Protein AF-0000000077841595 (afdb_homodimer)

Nearest PDB structures (foldseek):
  6rx1-assembly1_A  TM=8.702E-01  e=1.467E-02  Homo sapiens
  6rx1-assembly1_A  TM=8.722E-01  e=1.329E-02  Homo sapiens
  1jch-assembly1_A  TM=3.645E-01  e=7.415E+00  Escherichia coli str. K-12 substr. W3110

Foldseek 3Di:
DPPPPPPPPDPVVVVVVVVVVLVVLLVVLLVVLVVLLVVLVVLQVVQVVVLVVQVVQQVVCVVQGGPCSVVVHDDPRDDNDDDNCSVVSNVVSVVSNVVSVVVVVVVVVVVPDDPPDPVCVVVVVVVVVD/DPPPPPPPPDPVVVVVVVLVVVLVLLVVLLVVLVVLLVVLVVLQVVQVVVLVVQVVQQVVCVVQGGPCSVVVHDDPRDDRDDDNCSVVSNVVSVVSNCVVVVVVVVVVVVVVDDDPVPPVCCNVVVVVVD

Structure (mmCIF, N/CA/C/O backbone):
data_AF-0000000077841595-model_v1
#
loop_
_entity.id
_entity.type
_entity.pdbx_description
1 polymer 'ERVV2 protein'
#
loop_
_atom_site.group_PDB
_atom_site.id
_atom_site.type_symbol
_atom_site.label_atom_id
_atom_site.label_alt_id
_atom_site.label_comp_id
_atom_site.label_asym_id
_atom_site.label_entity_id
_atom_site.label_seq_id
_atom_site.pdbx_PDB_ins_code
_atom_site.Cartn_x
_atom_site.Cartn_y
_atom_site.Cartn_z
_atom_site.occupancy
_atom_site.B_iso_or_equiv
_atom_site.auth_seq_id
_atom_site.auth_comp_id
_atom_site.auth_asym_id
_atom_site.auth_atom_id
_atom_site.pdbx_PDB_model_num
ATOM 1 N N . MET A 1 1 ? 0.332 62.688 9.734 1 28.3 1 MET A N 1
ATOM 2 C CA . MET A 1 1 ? 1.058 61.438 9.492 1 28.3 1 MET A CA 1
ATOM 3 C C . MET A 1 1 ? 0.349 60.281 10.148 1 28.3 1 MET A C 1
ATOM 5 O O . MET A 1 1 ? 0.37 60.125 11.375 1 28.3 1 MET A O 1
ATOM 9 N N . TRP A 1 2 ? -0.844 59.875 9.695 1 34.91 2 TRP A N 1
ATOM 10 C CA . TRP A 1 2 ? -1.796 58.906 10.242 1 34.91 2 TRP A CA 1
ATOM 11 C C . TRP A 1 2 ? -1.175 57.531 10.336 1 34.91 2 TRP A C 1
ATOM 13 O O . TRP A 1 2 ? -0.716 56.969 9.328 1 34.91 2 TRP A O 1
ATOM 23 N N . ILE A 1 3 ? -0.412 57.188 11.406 1 36.69 3 ILE A N 1
ATOM 24 C CA . ILE A 1 3 ? 0.199 55.938 11.75 1 36.69 3 ILE A CA 1
ATOM 25 C C . ILE A 1 3 ? -0.833 54.812 11.617 1 36.69 3 ILE A C 1
ATOM 27 O O . ILE A 1 3 ? -1.871 54.812 12.281 1 36.69 3 ILE A O 1
ATOM 31 N N . LEU A 1 4 ? -1.115 54.312 10.422 1 38.88 4 LEU A N 1
ATOM 32 C CA . LEU A 1 4 ? -1.937 53.125 10.211 1 38.88 4 LEU A CA 1
ATOM 33 C C . LEU A 1 4 ? -1.585 52.031 11.219 1 38.88 4 LEU A C 1
ATOM 35 O O . LEU A 1 4 ? -0.412 51.688 11.391 1 38.88 4 LEU A O 1
ATOM 39 N N . PRO A 1 5 ? -2.311 51.875 12.328 1 41.41 5 PRO A N 1
ATOM 40 C CA . PRO A 1 5 ? -2.072 50.812 13.32 1 41.41 5 PRO A CA 1
ATOM 41 C C . PRO A 1 5 ? -1.76 49.469 12.688 1 41.41 5 PRO A C 1
ATOM 43 O O . PRO A 1 5 ? -2.328 49.125 11.648 1 41.41 5 PRO A O 1
ATOM 46 N N . THR A 1 6 ? -0.497 49.062 12.508 1 40.84 6 THR A N 1
ATOM 47 C CA . THR A 1 6 ? -0.082 47.688 12.273 1 40.84 6 THR A CA 1
ATOM 48 C C . THR A 1 6 ? -0.972 46.719 13.039 1 40.84 6 THR A C 1
ATOM 50 O O . THR A 1 6 ? -1.044 46.75 14.266 1 40.84 6 THR A O 1
ATOM 53 N N . ARG A 1 7 ? -2.156 46.438 12.672 1 39.44 7 ARG A N 1
ATOM 54 C CA . ARG A 1 7 ? -3.082 45.469 13.25 1 39.44 7 ARG A CA 1
ATOM 55 C C . ARG A 1 7 ? -2.348 44.219 13.695 1 39.44 7 ARG A C 1
ATOM 57 O O . ARG A 1 7 ? -1.742 43.531 12.875 1 39.44 7 ARG A O 1
ATOM 64 N N . ALA A 1 8 ? -1.68 44.094 14.734 1 46.31 8 ALA A N 1
ATOM 65 C CA . ALA A 1 8 ? -1.223 42.938 15.484 1 46.31 8 ALA A CA 1
ATOM 66 C C . ALA A 1 8 ? -2.15 41.75 15.266 1 46.31 8 ALA A C 1
ATOM 68 O O . ALA A 1 8 ? -3.354 41.844 15.516 1 46.31 8 ALA A O 1
ATOM 69 N N . ARG A 1 9 ? -2.055 41.062 14.164 1 51.66 9 ARG A N 1
ATOM 70 C CA . ARG A 1 9 ? -2.887 39.875 13.953 1 51.66 9 ARG A CA 1
ATOM 71 C C . ARG A 1 9 ? -3.096 39.125 15.258 1 51.66 9 ARG A C 1
ATOM 73 O O . ARG A 1 9 ? -2.139 38.844 15.984 1 51.66 9 ARG A O 1
ATOM 80 N N . ASP A 1 10 ? -4.301 39.156 15.875 1 59 10 ASP A N 1
ATOM 81 C CA . ASP A 1 10 ? -4.867 38.688 17.141 1 59 10 ASP A CA 1
ATOM 82 C C . ASP A 1 10 ? -4.504 37.25 17.406 1 59 10 ASP A C 1
ATOM 84 O O . ASP A 1 10 ? -4.359 36.438 16.469 1 59 10 ASP A O 1
ATOM 88 N N . PRO A 1 11 ? -3.855 36.906 18.484 1 63.25 11 PRO A N 1
ATOM 89 C CA . PRO A 1 11 ? -3.629 35.531 18.984 1 63.25 11 PRO A CA 1
ATOM 90 C C . PRO A 1 11 ? -4.715 34.562 18.547 1 63.25 11 PRO A C 1
ATOM 92 O O . PRO A 1 11 ? -4.434 33.375 18.359 1 63.25 11 PRO A O 1
ATOM 95 N N . ILE A 1 12 ? -5.879 35.031 18.203 1 66.94 12 ILE A N 1
ATOM 96 C CA . ILE A 1 12 ? -6.992 34.188 17.844 1 66.94 12 ILE A CA 1
ATOM 97 C C . ILE A 1 12 ? -6.805 33.688 16.406 1 66.94 12 ILE A C 1
ATOM 99 O O . ILE A 1 12 ? -7.125 32.531 16.094 1 66.94 12 ILE A O 1
ATOM 103 N N . TYR A 1 13 ? -6.18 34.562 15.609 1 69.19 13 TYR A N 1
ATOM 104 C CA . TYR A 1 13 ? -5.965 34.188 14.219 1 69.19 13 TYR A CA 1
ATOM 105 C C . TYR A 1 13 ? -4.945 33.062 14.109 1 69.19 13 TYR A C 1
ATOM 107 O O . TYR A 1 13 ? -5.184 32.062 13.422 1 69.19 13 TYR A O 1
ATOM 115 N N . ASN A 1 14 ? -3.938 33.156 14.844 1 75.5 14 ASN A N 1
ATOM 116 C CA . ASN A 1 14 ? -2.902 32.125 14.844 1 75.5 14 ASN A CA 1
ATOM 117 C C . ASN A 1 14 ? -3.424 30.797 15.391 1 75.5 14 ASN A C 1
ATOM 119 O O . ASN A 1 14 ? -3.098 29.719 14.867 1 75.5 14 ASN A O 1
ATOM 123 N N . LEU A 1 15 ? -4.242 30.891 16.344 1 73.12 15 LEU A N 1
ATOM 124 C CA . LEU A 1 15 ? -4.816 29.688 16.938 1 73.12 15 LEU A CA 1
ATOM 125 C C . LEU A 1 15 ? -5.738 28.984 15.953 1 73.12 15 LEU A C 1
ATOM 127 O O . LEU A 1 15 ? -5.699 27.766 15.82 1 73.12 15 LEU A O 1
ATOM 131 N N . ASN A 1 16 ? -6.477 29.719 15.203 1 74.44 16 ASN A N 1
ATOM 132 C CA . ASN A 1 16 ? -7.379 29.141 14.211 1 74.44 16 ASN A CA 1
ATOM 133 C C . ASN A 1 16 ? -6.613 28.453 13.086 1 74.44 16 ASN A C 1
ATOM 135 O O . ASN A 1 16 ? -7.02 27.391 12.609 1 74.44 16 ASN A O 1
ATOM 139 N N . ARG A 1 17 ? -5.551 29.062 12.727 1 77.5 17 ARG A N 1
ATOM 140 C CA . ARG A 1 17 ? -4.73 28.484 11.672 1 77.5 17 ARG A CA 1
ATOM 141 C C . ARG A 1 17 ? -4.098 27.172 12.133 1 77.5 17 ARG A C 1
ATOM 143 O O . ARG A 1 17 ? -4 26.219 11.359 1 77.5 17 ARG A O 1
ATOM 150 N N . ILE A 1 18 ? -3.715 27.109 13.352 1 81.5 18 ILE A N 1
ATOM 151 C CA . ILE A 1 18 ? -3.111 25.906 13.922 1 81.5 18 ILE A CA 1
ATOM 152 C C . ILE A 1 18 ? -4.156 24.797 14.008 1 81.5 18 ILE A C 1
ATOM 154 O O . ILE A 1 18 ? -3.867 23.641 13.688 1 81.5 18 ILE A O 1
ATOM 158 N N . ILE A 1 19 ? -5.352 25.141 14.359 1 78.94 19 ILE A N 1
ATOM 159 C CA . ILE A 1 19 ? -6.438 24.172 14.469 1 78.94 19 ILE A CA 1
ATOM 160 C C . ILE A 1 19 ? -6.758 23.594 13.094 1 78.94 19 ILE A C 1
ATOM 162 O O . ILE A 1 19 ? -6.941 22.375 12.953 1 78.94 19 ILE A O 1
ATOM 166 N N . ARG A 1 20 ? -6.742 24.422 12.125 1 78.5 20 ARG A N 1
ATOM 167 C CA . ARG A 1 20 ? -7.016 23.953 10.773 1 78.5 20 ARG A CA 1
ATOM 168 C C . ARG A 1 20 ? -5.898 23.047 10.273 1 78.5 20 ARG A C 1
ATOM 170 O O . ARG A 1 20 ? -6.16 22.031 9.625 1 78.5 20 ARG A O 1
ATOM 177 N N . LEU A 1 21 ? -4.699 23.438 10.562 1 83.5 21 LEU A N 1
ATOM 178 C CA . LEU A 1 21 ? -3.551 22.625 10.18 1 83.5 21 LEU A CA 1
ATOM 179 C C . LEU A 1 21 ? -3.596 21.266 10.859 1 83.5 21 LEU A C 1
ATOM 181 O O . LEU A 1 21 ? -3.279 20.25 10.242 1 83.5 21 LEU A O 1
ATOM 185 N N . GLN A 1 22 ? -3.992 21.281 12.055 1 82.06 22 GLN A N 1
ATOM 186 C CA . GLN A 1 22 ? -4.117 20.031 12.797 1 82.06 22 GLN A CA 1
ATOM 187 C C . GLN A 1 22 ? -5.164 19.109 12.172 1 82.06 22 GLN A C 1
ATOM 189 O O . GLN A 1 22 ? -4.961 17.906 12.078 1 82.06 22 GLN A O 1
ATOM 194 N N . ALA A 1 23 ? -6.199 19.641 11.695 1 81.19 23 ALA A N 1
ATOM 195 C CA . ALA A 1 23 ? -7.258 18.859 11.07 1 81.19 23 ALA A CA 1
ATOM 196 C C . ALA A 1 23 ? -6.777 18.219 9.766 1 81.19 23 ALA A C 1
ATOM 198 O O . ALA A 1 23 ? -7.098 17.062 9.469 1 81.19 23 ALA A O 1
ATOM 199 N N . VAL A 1 24 ? -6.023 18.969 9.078 1 83.81 24 VAL A N 1
ATOM 200 C CA . VAL A 1 24 ? -5.496 18.469 7.812 1 83.81 24 VAL A CA 1
ATOM 201 C C . VAL A 1 24 ? -4.5 17.344 8.078 1 83.81 24 VAL A C 1
ATOM 203 O O . VAL A 1 24 ? -4.547 16.297 7.422 1 83.81 24 VAL A O 1
ATOM 206 N N . VAL A 1 25 ? -3.639 17.516 9.039 1 87.88 25 VAL A N 1
ATOM 207 C CA . VAL A 1 25 ? -2.645 16.5 9.391 1 87.88 25 VAL A CA 1
ATOM 208 C C . VAL A 1 25 ? -3.344 15.219 9.828 1 87.88 25 VAL A C 1
ATOM 210 O O . VAL A 1 25 ? -2.938 14.125 9.445 1 87.88 25 VAL A O 1
ATOM 213 N N . GLU A 1 26 ? -4.398 15.352 10.547 1 85.62 26 GLU A N 1
ATOM 214 C CA . GLU A 1 26 ?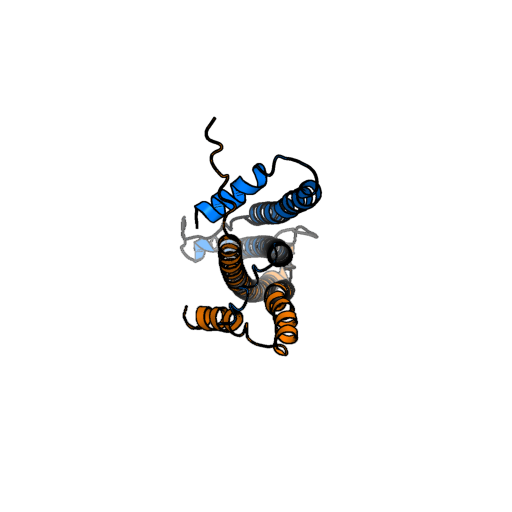 -5.148 14.188 11.008 1 85.62 26 GLU A CA 1
ATOM 215 C C . GLU A 1 26 ? -5.793 13.445 9.844 1 85.62 26 GLU A C 1
ATOM 217 O O . GLU A 1 26 ? -5.738 12.211 9.781 1 85.62 26 GLU A O 1
ATOM 222 N N . LEU A 1 27 ? -6.32 14.141 8.961 1 87.88 27 LEU A N 1
ATOM 223 C CA . LEU A 1 27 ? -6.961 13.547 7.789 1 87.88 27 LEU A CA 1
ATOM 224 C C . LEU A 1 27 ? -5.941 12.805 6.93 1 87.88 27 LEU A C 1
ATOM 226 O O . LEU A 1 27 ? -6.184 11.664 6.52 1 87.88 27 LEU A O 1
ATOM 230 N N . VAL A 1 28 ? -4.871 13.43 6.734 1 92.12 28 VAL A N 1
ATOM 231 C CA . VAL A 1 28 ? -3.826 12.844 5.898 1 92.12 28 VAL A CA 1
ATOM 232 C C . VAL A 1 28 ? -3.262 11.602 6.578 1 92.12 28 VAL A C 1
ATOM 234 O O . VAL A 1 28 ? -3.037 10.578 5.922 1 92.12 28 VAL A O 1
ATOM 237 N N . THR A 1 29 ? -3.045 11.688 7.828 1 93.06 29 THR A N 1
ATOM 238 C CA . THR A 1 29 ? -2.529 10.547 8.586 1 93.06 29 THR A CA 1
ATOM 239 C C . THR A 1 29 ? -3.494 9.367 8.508 1 93.06 29 THR A C 1
ATOM 241 O O . THR A 1 29 ? -3.082 8.242 8.242 1 93.06 29 THR A O 1
ATOM 244 N N . ASN A 1 30 ? -4.762 9.625 8.641 1 90.94 30 ASN A N 1
ATOM 245 C CA . ASN A 1 30 ? -5.77 8.57 8.617 1 90.94 30 ASN A CA 1
ATOM 246 C C . ASN A 1 30 ? -5.891 7.941 7.227 1 90.94 30 ASN A C 1
ATOM 248 O O . ASN A 1 30 ? -5.973 6.719 7.102 1 90.94 30 ASN A O 1
ATOM 252 N N . ALA A 1 31 ? -5.895 8.75 6.262 1 94.44 31 ALA A N 1
ATOM 253 C CA . ALA A 1 31 ? -5.969 8.242 4.895 1 94.44 31 ALA A CA 1
ATOM 254 C C . ALA A 1 31 ? -4.742 7.406 4.547 1 94.44 31 ALA A C 1
ATOM 256 O O . ALA A 1 31 ? -4.852 6.375 3.881 1 94.44 31 ALA A O 1
ATOM 257 N N . THR A 1 32 ? -3.602 7.848 5.035 1 97.12 32 THR A N 1
ATOM 258 C CA . THR A 1 32 ? -2.367 7.105 4.801 1 97.12 32 THR A CA 1
ATOM 259 C C . THR A 1 32 ? -2.404 5.758 5.516 1 97.12 32 THR A C 1
ATOM 261 O O . THR A 1 32 ? -2.09 4.723 4.922 1 97.12 32 THR A O 1
ATOM 264 N N . ALA A 1 33 ? -2.789 5.797 6.727 1 97.12 33 ALA A N 1
ATOM 265 C CA . ALA A 1 33 ? -2.848 4.562 7.508 1 97.12 33 ALA A CA 1
ATOM 266 C C . ALA A 1 33 ? -3.811 3.562 6.875 1 97.12 33 ALA A C 1
ATOM 268 O O . ALA A 1 33 ? -3.494 2.377 6.758 1 97.12 33 ALA A O 1
ATOM 269 N N . GLN A 1 34 ? -4.898 4.051 6.504 1 97.81 34 GLN A N 1
ATOM 270 C CA . GLN A 1 34 ? -5.871 3.172 5.867 1 97.81 34 GLN A CA 1
ATOM 271 C C . GLN A 1 34 ? -5.332 2.625 4.547 1 97.81 34 GLN A C 1
ATOM 273 O O . GLN A 1 34 ? -5.527 1.448 4.23 1 97.81 34 GLN A O 1
ATOM 278 N N . SER A 1 35 ? -4.699 3.459 3.795 1 98.56 35 SER A N 1
ATOM 279 C CA . SER A 1 35 ? -4.094 3.01 2.545 1 98.56 35 SER A CA 1
ATOM 280 C C . SER A 1 35 ? -3.053 1.924 2.795 1 98.56 35 SER A C 1
ATOM 282 O O . SER A 1 35 ? -3.021 0.913 2.09 1 98.56 35 SER A O 1
ATOM 284 N N . LEU A 1 36 ? -2.287 2.098 3.775 1 98.5 36 LEU A N 1
ATOM 285 C CA . LEU A 1 36 ? -1.242 1.135 4.102 1 98.5 36 LEU A CA 1
ATOM 286 C C . LEU A 1 36 ? -1.846 -0.204 4.512 1 98.5 36 LEU A C 1
ATOM 288 O O . LEU A 1 36 ? -1.303 -1.262 4.188 1 98.5 36 LEU A O 1
ATOM 292 N N . ARG A 1 37 ? -2.963 -0.199 5.148 1 98.38 37 ARG A N 1
ATOM 293 C CA . ARG A 1 37 ? -3.629 -1.442 5.523 1 98.38 37 ARG A CA 1
ATOM 294 C C . ARG A 1 37 ? -4.152 -2.18 4.297 1 98.38 37 ARG A C 1
ATOM 296 O O . ARG A 1 37 ? -4.031 -3.402 4.203 1 98.38 37 ARG A O 1
ATOM 303 N N . LEU A 1 38 ? -4.668 -1.394 3.426 1 98.44 38 LEU A N 1
ATOM 304 C CA . LEU A 1 38 ? -5.16 -1.991 2.189 1 98.44 38 LEU A CA 1
ATOM 305 C C . LEU A 1 38 ? -4.012 -2.578 1.375 1 98.44 38 LEU A C 1
ATOM 307 O O . LEU A 1 38 ? -4.145 -3.656 0.794 1 98.44 38 LEU A O 1
ATOM 311 N N . ILE A 1 39 ? -2.912 -1.915 1.309 1 98.69 39 ILE A N 1
ATOM 312 C CA . ILE A 1 39 ? -1.715 -2.385 0.621 1 98.69 39 ILE A CA 1
ATOM 313 C C . ILE A 1 39 ? -1.221 -3.676 1.268 1 98.69 39 ILE A C 1
ATOM 315 O O . ILE A 1 39 ? -0.945 -4.66 0.574 1 98.69 39 ILE A O 1
ATOM 319 N N . ALA A 1 40 ? -1.124 -3.65 2.604 1 98.31 40 ALA A N 1
ATOM 320 C CA . ALA A 1 40 ? -0.657 -4.824 3.334 1 98.31 40 ALA A CA 1
ATOM 321 C C . ALA A 1 40 ? -1.548 -6.031 3.057 1 98.31 40 ALA A C 1
ATOM 323 O O . ALA A 1 40 ? -1.054 -7.148 2.883 1 98.31 40 ALA A O 1
ATOM 324 N N . GLN A 1 41 ? -2.807 -5.809 3.012 1 97.44 41 GLN A N 1
ATOM 325 C CA . GLN A 1 41 ? -3.746 -6.891 2.736 1 97.44 41 GLN A CA 1
ATOM 326 C C . GLN A 1 41 ? -3.512 -7.488 1.351 1 97.44 41 GLN A C 1
ATOM 328 O O . GLN A 1 41 ? -3.398 -8.703 1.203 1 97.44 41 GLN A O 1
ATOM 333 N N . GLN A 1 42 ? -3.43 -6.637 0.397 1 97.62 42 GLN A N 1
ATOM 334 C CA . GLN A 1 42 ? -3.254 -7.129 -0.966 1 97.62 42 GLN A CA 1
ATOM 335 C C . GLN A 1 42 ? -1.881 -7.766 -1.148 1 97.62 42 GLN A C 1
ATOM 337 O O . GLN A 1 42 ? -1.733 -8.734 -1.901 1 97.62 42 GLN A O 1
ATOM 342 N N . LEU A 1 43 ? -0.871 -7.238 -0.484 1 97.12 43 LEU A N 1
ATOM 343 C CA . LEU A 1 43 ? 0.453 -7.852 -0.511 1 97.12 43 LEU A CA 1
ATOM 344 C C . LEU A 1 43 ? 0.411 -9.266 0.063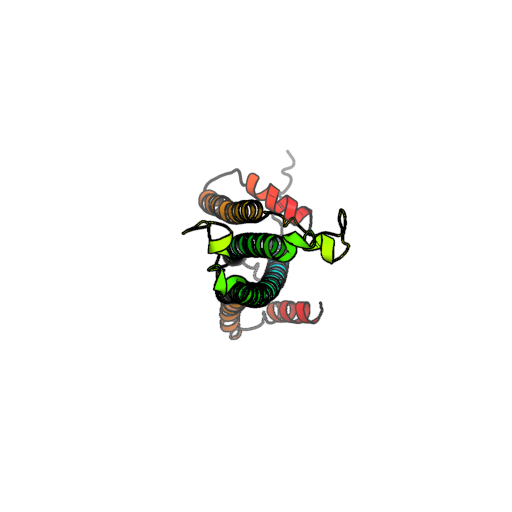 1 97.12 43 LEU A C 1
ATOM 346 O O . LEU A 1 43 ? 1.016 -10.18 -0.495 1 97.12 43 LEU A O 1
ATOM 350 N N . ASP A 1 44 ? -0.274 -9.5 1.156 1 95.81 44 ASP A N 1
ATOM 351 C CA . ASP A 1 44 ? -0.396 -10.812 1.777 1 95.81 44 ASP A CA 1
ATOM 352 C C . ASP A 1 44 ? -1.057 -11.812 0.827 1 95.81 44 ASP A C 1
ATOM 354 O O . ASP A 1 44 ? -0.584 -12.938 0.677 1 95.81 44 ASP A O 1
ATOM 358 N N . GLU A 1 45 ? -2.127 -11.336 0.257 1 95.56 45 GLU A N 1
ATOM 359 C CA . GLU A 1 45 ? -2.869 -12.203 -0.652 1 95.56 45 GLU A CA 1
ATOM 360 C C . GLU A 1 45 ? -2.049 -12.531 -1.896 1 95.56 45 GLU A C 1
ATOM 362 O O . GLU A 1 45 ? -2.045 -13.672 -2.363 1 95.56 45 GLU A O 1
ATOM 367 N N . SER A 1 46 ? -1.379 -11.578 -2.49 1 95.56 46 SER A N 1
ATOM 368 C CA . SER A 1 46 ? -0.529 -11.812 -3.654 1 95.56 46 SER A CA 1
ATOM 369 C C . SER A 1 46 ? 0.624 -12.75 -3.32 1 95.56 46 SER A C 1
ATOM 371 O O . SER A 1 46 ? 0.927 -13.664 -4.086 1 95.56 46 SER A O 1
ATOM 373 N N . ARG A 1 47 ? 1.188 -12.469 -2.164 1 94.06 47 ARG A N 1
ATOM 374 C CA . ARG A 1 47 ? 2.293 -13.312 -1.719 1 94.06 47 ARG A CA 1
ATOM 375 C C . ARG A 1 47 ? 1.861 -14.773 -1.621 1 94.06 47 ARG A C 1
ATOM 377 O O . ARG A 1 47 ? 2.561 -15.672 -2.104 1 94.06 47 ARG A O 1
ATOM 384 N N . ALA A 1 48 ? 0.747 -15.078 -1.022 1 93.31 48 ALA A N 1
ATOM 385 C CA . ALA A 1 48 ? 0.252 -16.438 -0.859 1 93.31 48 ALA A CA 1
ATOM 386 C C . ALA A 1 48 ? -0.026 -17.094 -2.213 1 93.31 48 ALA A C 1
ATOM 388 O O . ALA A 1 48 ? 0.325 -18.25 -2.438 1 93.31 48 ALA A O 1
ATOM 389 N N . THR A 1 49 ? -0.629 -16.344 -3.109 1 94.81 49 THR A N 1
ATOM 390 C CA . THR A 1 49 ? -0.966 -16.891 -4.422 1 94.81 49 THR A CA 1
ATOM 391 C C . THR A 1 49 ? 0.297 -17.172 -5.23 1 94.81 49 THR A C 1
ATOM 393 O O . THR A 1 49 ? 0.401 -18.219 -5.883 1 94.81 49 THR A O 1
ATOM 396 N N . ILE A 1 50 ? 1.26 -16.297 -5.176 1 95.38 50 ILE A N 1
ATOM 397 C CA . ILE A 1 50 ? 2.506 -16.484 -5.914 1 95.38 50 ILE A CA 1
ATOM 398 C C . ILE A 1 50 ? 3.234 -17.719 -5.402 1 95.38 50 ILE A C 1
ATOM 400 O O . ILE A 1 50 ? 3.762 -18.516 -6.191 1 95.38 50 ILE A O 1
ATOM 404 N N . LEU A 1 51 ? 3.176 -17.891 -4.086 1 93.38 51 LEU A N 1
ATOM 405 C CA . LEU A 1 51 ? 3.846 -19.062 -3.51 1 93.38 51 LEU A CA 1
ATOM 406 C C . LEU A 1 51 ? 3.135 -20.344 -3.91 1 93.38 51 LEU A C 1
ATOM 408 O O . LEU A 1 51 ? 3.785 -21.359 -4.18 1 93.38 51 LEU A O 1
ATOM 412 N N . GLN A 1 52 ? 1.85 -20.328 -4.012 1 93.12 52 GLN A N 1
ATOM 413 C CA . GLN A 1 52 ? 1.104 -21.484 -4.484 1 93.12 52 GLN A CA 1
ATOM 414 C C . GLN A 1 52 ? 1.414 -21.781 -5.949 1 93.12 52 GLN A C 1
ATOM 416 O O . GLN A 1 52 ? 1.557 -22.938 -6.34 1 93.12 52 GLN A O 1
ATOM 421 N N . LEU A 1 53 ? 1.571 -20.781 -6.738 1 94.5 53 LEU A N 1
ATOM 422 C CA . LEU A 1 53 ? 1.918 -20.938 -8.148 1 94.5 53 LEU A CA 1
ATOM 423 C C . LEU A 1 53 ? 3.312 -21.547 -8.297 1 94.5 53 LEU A C 1
ATOM 425 O O . LEU A 1 53 ? 3.531 -22.406 -9.156 1 94.5 53 LEU A O 1
ATOM 429 N N . LYS A 1 54 ? 4.215 -21.094 -7.504 1 94.12 54 LYS A N 1
ATOM 430 C CA . LYS A 1 54 ? 5.559 -21.656 -7.516 1 94.12 54 LYS A CA 1
ATOM 431 C C . LYS A 1 54 ? 5.535 -23.141 -7.176 1 94.12 54 LYS A C 1
ATOM 433 O O . LYS A 1 54 ? 6.191 -23.953 -7.84 1 94.12 54 LYS A O 1
ATOM 438 N N . MET A 1 55 ? 4.711 -23.562 -6.199 1 93.44 55 MET A N 1
ATOM 439 C CA . MET A 1 55 ? 4.562 -24.969 -5.836 1 93.44 55 MET A CA 1
ATOM 440 C C . MET A 1 55 ? 3.939 -25.766 -6.98 1 93.44 55 MET A C 1
ATOM 442 O O . MET A 1 55 ? 4.34 -26.906 -7.242 1 93.44 55 MET A O 1
ATOM 446 N N . GLY A 1 56 ? 3.018 -25.125 -7.609 1 94.69 56 GLY A N 1
ATOM 447 C CA . GLY A 1 56 ? 2.412 -25.75 -8.773 1 94.69 56 GLY A CA 1
ATOM 448 C C . GLY A 1 56 ? 3.398 -26 -9.898 1 94.69 56 GLY A C 1
ATOM 449 O O . GLY A 1 56 ? 3.412 -27.078 -10.5 1 94.69 56 GLY A O 1
ATOM 450 N N . MET A 1 57 ? 4.168 -25.047 -10.133 1 95.31 57 MET A N 1
ATOM 451 C CA . MET A 1 57 ? 5.18 -25.172 -11.18 1 95.31 57 MET A CA 1
ATOM 452 C C . MET A 1 57 ? 6.195 -26.266 -10.828 1 95.31 57 MET A C 1
ATOM 454 O O . MET A 1 57 ? 6.598 -27.047 -11.688 1 95.31 57 MET A O 1
ATOM 458 N N . 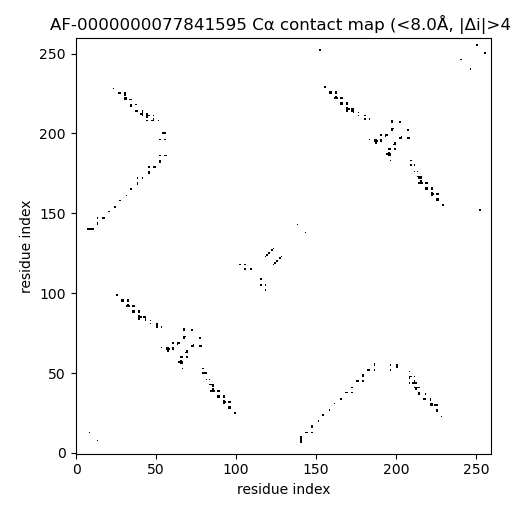ASP A 1 58 ? 6.539 -26.281 -9.562 1 94.12 58 ASP A N 1
ATOM 459 C CA . ASP A 1 58 ? 7.453 -27.328 -9.117 1 94.12 58 ASP A CA 1
ATOM 460 C C . ASP A 1 58 ? 6.816 -28.719 -9.25 1 94.12 58 ASP A C 1
ATOM 462 O O . ASP A 1 58 ? 7.504 -29.703 -9.547 1 94.12 58 ASP A O 1
ATOM 466 N N . TYR A 1 59 ? 5.598 -28.781 -9.062 1 94.31 59 TYR A N 1
ATOM 467 C CA . TYR A 1 59 ? 4.859 -30.031 -9.242 1 94.31 59 TYR A CA 1
ATOM 468 C C . TYR A 1 59 ? 4.855 -30.453 -10.711 1 94.31 59 TYR A C 1
ATOM 470 O O . TYR A 1 59 ? 5.137 -31.609 -11.031 1 94.31 59 TYR A O 1
ATOM 478 N N . VAL A 1 60 ? 4.578 -29.484 -11.594 1 94.44 60 VAL A N 1
ATOM 479 C CA . VAL A 1 60 ? 4.477 -29.75 -13.023 1 94.44 60 VAL A CA 1
ATOM 480 C C . VAL A 1 60 ? 5.844 -30.156 -13.578 1 94.44 60 VAL A C 1
ATOM 482 O O . VAL A 1 60 ? 5.945 -31.031 -14.43 1 94.44 60 VAL A O 1
ATOM 485 N N . LEU A 1 61 ? 6.812 -29.531 -12.953 1 94.5 61 LEU A N 1
ATOM 486 C CA . LEU A 1 61 ? 8.164 -29.75 -13.469 1 94.5 61 LEU A CA 1
ATOM 487 C C . LEU A 1 61 ? 8.914 -30.766 -12.609 1 94.5 61 LEU A C 1
ATOM 489 O O . LEU A 1 61 ? 10.148 -30.781 -12.609 1 94.5 61 LEU A O 1
ATOM 493 N N . ALA A 1 62 ? 8.234 -31.578 -11.961 1 94.06 62 ALA A N 1
ATOM 494 C CA . ALA A 1 62 ? 8.836 -32.469 -10.977 1 94.06 62 ALA A CA 1
ATOM 495 C C . ALA A 1 62 ? 9.812 -33.438 -11.641 1 94.06 62 ALA A C 1
ATOM 497 O O . ALA A 1 62 ? 10.883 -33.719 -11.094 1 94.06 62 ALA A O 1
ATOM 498 N N . LYS A 1 63 ? 9.469 -34 -12.75 1 94.69 63 LYS A N 1
ATOM 499 C CA . LYS A 1 63 ? 10.312 -34.969 -13.461 1 94.69 63 LYS A CA 1
ATOM 500 C C . LYS A 1 63 ? 11.602 -34.312 -13.953 1 94.69 63 LYS A C 1
ATOM 502 O O . LYS A 1 63 ? 12.625 -34.969 -14.102 1 94.69 63 LYS A O 1
ATOM 507 N N . GLN A 1 64 ? 11.469 -33.031 -14.195 1 94 64 GLN A N 1
ATOM 508 C CA . GLN A 1 64 ? 12.617 -32.281 -14.703 1 94 64 GLN A CA 1
ATOM 509 C C . GLN A 1 64 ? 13.359 -31.578 -13.578 1 94 64 GLN A C 1
ATOM 511 O O . GLN A 1 64 ? 14.352 -30.891 -13.82 1 94 64 GLN A O 1
ATOM 516 N N . GLY A 1 65 ? 12.883 -31.828 -12.383 1 91 65 GLY A N 1
ATOM 517 C CA . GLY A 1 65 ? 13.461 -31.141 -11.242 1 91 65 GLY A CA 1
ATOM 518 C C . GLY A 1 65 ? 12.508 -30.156 -10.586 1 91 65 GLY A C 1
ATOM 519 O O . GLY A 1 65 ? 11.523 -30.562 -9.961 1 91 65 GLY A O 1
ATOM 520 N N . SER A 1 66 ? 12.781 -28.938 -10.664 1 91.88 66 SER A N 1
ATOM 521 C CA . SER A 1 66 ? 11.969 -27.828 -10.18 1 91.88 66 SER A CA 1
ATOM 522 C C . SER A 1 66 ? 12 -26.656 -11.148 1 91.88 66 SER A C 1
ATOM 524 O O . SER A 1 66 ? 12.742 -26.672 -12.133 1 91.88 66 SER A O 1
ATOM 526 N N . LEU A 1 67 ? 11.156 -25.75 -10.883 1 93.38 67 LEU A N 1
ATOM 527 C CA . LEU A 1 67 ? 11.156 -24.547 -11.695 1 93.38 67 LEU A CA 1
ATOM 528 C C . LEU A 1 67 ? 12.555 -23.938 -11.781 1 93.38 67 LEU A C 1
ATOM 530 O O . LEU A 1 67 ? 13.055 -23.672 -12.883 1 93.38 67 LEU A O 1
ATOM 534 N N . CYS A 1 68 ? 13.156 -23.859 -10.633 1 92.94 68 CYS A N 1
ATOM 535 C CA . CYS A 1 68 ? 14.508 -23.297 -10.633 1 92.94 68 CYS A CA 1
ATOM 536 C C . CYS A 1 68 ? 15.484 -24.25 -11.32 1 92.94 68 CYS A C 1
ATOM 538 O O . CYS A 1 68 ? 16.438 -23.797 -11.953 1 92.94 68 CYS A O 1
ATOM 540 N N . GLY A 1 69 ? 15.266 -25.562 -11.172 1 92.69 69 GLY A N 1
ATOM 541 C CA . GLY A 1 69 ? 16.109 -26.547 -11.82 1 92.69 69 GLY A CA 1
ATOM 542 C C . GLY A 1 69 ? 16.094 -26.438 -13.328 1 92.69 69 GLY A C 1
ATOM 543 O O . GLY A 1 69 ? 17.156 -26.344 -13.961 1 92.69 69 GLY A O 1
ATOM 544 N N . VAL A 1 70 ? 14.992 -26.344 -13.781 1 93.69 70 VAL A N 1
ATOM 545 C CA . VAL A 1 70 ? 14.867 -26.297 -15.234 1 93.69 70 VAL A CA 1
ATOM 546 C C . VAL A 1 70 ? 15.422 -24.969 -15.758 1 93.69 70 VAL A C 1
ATOM 548 O O . VAL A 1 70 ? 15.945 -24.906 -16.875 1 93.69 70 VAL A O 1
ATOM 551 N N . LEU A 1 71 ? 15.398 -23.922 -14.938 1 92.62 71 LEU A N 1
ATOM 552 C CA . LEU A 1 71 ? 15.883 -22.609 -15.336 1 92.62 71 LEU A CA 1
ATOM 553 C C . LEU A 1 71 ? 17.359 -22.453 -15.008 1 92.62 71 LEU A C 1
ATOM 555 O O . LEU A 1 71 ? 17.969 -21.406 -15.297 1 92.62 71 LEU A O 1
ATOM 559 N N . ASN A 1 72 ? 17.891 -23.5 -14.422 1 93.44 72 ASN A N 1
ATOM 560 C CA . ASN A 1 72 ? 19.312 -23.516 -14.062 1 93.44 72 ASN A CA 1
ATOM 561 C C . ASN A 1 72 ? 19.656 -22.375 -13.109 1 93.44 72 ASN A C 1
ATOM 563 O O . ASN A 1 72 ? 20.688 -21.719 -13.273 1 93.44 72 ASN A O 1
ATOM 567 N N . LEU A 1 73 ? 18.703 -22.047 -12.305 1 90.62 73 LEU A N 1
ATOM 568 C CA . LEU A 1 73 ? 18.922 -21.078 -11.242 1 90.62 73 LEU A CA 1
ATOM 569 C C . LEU A 1 73 ? 19.234 -21.766 -9.922 1 90.62 73 LEU A C 1
ATOM 571 O O . LEU A 1 73 ? 18.656 -22.797 -9.602 1 90.62 73 LEU A O 1
ATOM 575 N N . THR A 1 74 ? 20.312 -21.172 -9.242 1 87.31 74 THR A N 1
ATOM 576 C CA . THR A 1 74 ? 20.688 -21.766 -7.965 1 87.31 74 THR A CA 1
ATOM 577 C C . THR A 1 74 ? 20.906 -20.688 -6.906 1 87.31 74 THR A C 1
ATOM 579 O O . THR A 1 74 ? 21.078 -19.516 -7.238 1 87.31 74 THR A O 1
ATOM 582 N N . GLY A 1 75 ? 20.766 -21.141 -5.746 1 85.88 75 GLY A N 1
ATOM 583 C CA . GLY A 1 75 ? 21.016 -20.219 -4.652 1 85.88 75 GLY A CA 1
ATOM 584 C C . GLY A 1 75 ? 20.109 -19 -4.688 1 85.88 75 GLY A C 1
ATOM 585 O O . GLY A 1 75 ? 18.891 -19.125 -4.777 1 85.88 75 GLY A O 1
ATOM 586 N N . ASN A 1 76 ? 20.688 -17.828 -4.652 1 85.5 76 ASN A N 1
ATOM 587 C CA . ASN A 1 76 ? 19.984 -16.547 -4.566 1 85.5 76 ASN A CA 1
ATOM 588 C C . ASN A 1 76 ? 19.328 -16.188 -5.895 1 85.5 76 ASN A C 1
ATOM 590 O O . ASN A 1 76 ? 18.469 -15.305 -5.941 1 85.5 76 ASN A O 1
ATOM 594 N N . ALA A 1 77 ? 19.719 -16.953 -6.91 1 88.38 77 ALA A N 1
ATOM 595 C CA . ALA A 1 77 ? 19.125 -16.656 -8.211 1 88.38 77 ALA A CA 1
ATOM 596 C C . ALA A 1 77 ? 17.734 -17.281 -8.336 1 88.38 77 ALA A C 1
ATOM 598 O O . ALA A 1 77 ? 16.938 -16.859 -9.172 1 88.38 77 ALA A O 1
ATOM 599 N N . CYS A 1 78 ? 17.562 -18.344 -7.527 1 91.06 78 CYS A N 1
ATOM 600 C CA . CYS A 1 78 ? 16.234 -18.953 -7.484 1 91.06 78 CYS A CA 1
ATOM 601 C C . CYS A 1 78 ? 15.344 -18.25 -6.484 1 91.06 78 CYS A C 1
ATOM 603 O O . CYS A 1 78 ? 15.602 -18.266 -5.281 1 91.06 78 CYS A O 1
ATOM 605 N N . CYS A 1 79 ? 14.43 -17.547 -6.992 1 85 79 CYS A N 1
ATOM 606 C CA . CYS A 1 79 ? 13.516 -16.812 -6.125 1 85 79 CYS A CA 1
ATOM 607 C C . CYS A 1 79 ? 12.414 -17.719 -5.59 1 85 79 CYS A C 1
ATOM 609 O O . CYS A 1 79 ? 11.578 -18.203 -6.352 1 85 79 CYS A O 1
ATOM 611 N N . PHE A 1 80 ? 12.43 -17.953 -4.289 1 79.06 80 PHE A N 1
ATOM 612 C CA . PHE A 1 80 ? 11.438 -18.859 -3.729 1 79.06 80 PHE A CA 1
ATOM 613 C C . PHE A 1 80 ? 10.82 -18.281 -2.463 1 79.06 80 PHE A C 1
ATOM 615 O O . PHE A 1 80 ? 9.859 -18.828 -1.927 1 79.06 80 PHE A O 1
ATOM 622 N N . ASN A 1 81 ? 11.469 -17.219 -2.172 1 85.69 81 ASN A N 1
ATOM 623 C CA . ASN A 1 81 ? 10.945 -16.609 -0.955 1 85.69 81 ASN A CA 1
ATOM 624 C C . ASN A 1 81 ? 10.445 -15.188 -1.213 1 85.69 81 ASN A C 1
ATOM 626 O O . ASN A 1 81 ? 11.125 -14.398 -1.874 1 85.69 81 ASN A O 1
ATOM 630 N N . ILE A 1 82 ? 9.289 -14.867 -0.722 1 91.38 82 ILE A N 1
ATOM 631 C CA . ILE A 1 82 ? 8.703 -13.531 -0.707 1 91.38 82 ILE A CA 1
ATOM 632 C C . ILE A 1 82 ? 8.484 -13.078 0.735 1 91.38 82 ILE A C 1
ATOM 634 O O . ILE A 1 82 ? 7.824 -13.766 1.516 1 91.38 82 ILE A O 1
ATOM 638 N N . SER A 1 83 ? 9.078 -11.898 1.064 1 92.62 83 SER A N 1
ATOM 639 C CA . SER A 1 83 ? 8.969 -11.391 2.428 1 92.62 83 SER A CA 1
ATOM 640 C C . SER A 1 83 ? 7.512 -11.195 2.83 1 92.62 83 SER A C 1
ATOM 642 O O . SER A 1 83 ? 6.676 -10.836 1.999 1 92.62 83 SER A O 1
ATOM 644 N N . ASP A 1 84 ? 7.23 -11.539 4.102 1 93.62 84 ASP A N 1
ATOM 645 C CA . ASP A 1 84 ? 5.906 -11.336 4.68 1 93.62 84 ASP A CA 1
ATOM 646 C C . ASP A 1 84 ? 5.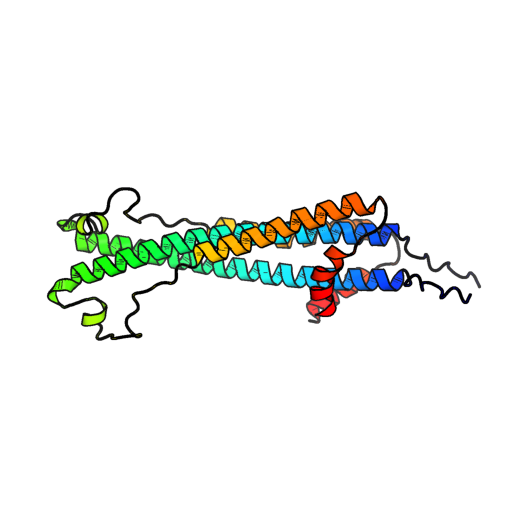863 -10.055 5.512 1 93.62 84 ASP A C 1
ATOM 648 O O . ASP A 1 84 ? 5.852 -10.109 6.742 1 93.62 84 ASP A O 1
ATOM 652 N N . ASN A 1 85 ? 5.703 -8.938 4.832 1 96.69 85 ASN A N 1
ATOM 653 C CA . ASN A 1 85 ? 5.824 -7.652 5.512 1 96.69 85 ASN A CA 1
ATOM 654 C C . ASN A 1 85 ? 4.457 -7.09 5.895 1 96.69 85 ASN A C 1
ATOM 656 O O . ASN A 1 85 ? 4.367 -6 6.465 1 96.69 85 ASN A O 1
ATOM 660 N N . GLY A 1 86 ? 3.426 -7.73 5.559 1 97.31 86 GLY A N 1
ATOM 661 C CA . GLY A 1 86 ? 2.082 -7.227 5.793 1 97.31 86 GLY A CA 1
ATOM 662 C C . GLY A 1 86 ? 1.829 -6.844 7.238 1 97.31 86 GLY A C 1
ATOM 663 O O . GLY A 1 86 ? 1.309 -5.762 7.516 1 97.31 86 GLY A O 1
ATOM 664 N N . GLU A 1 87 ? 2.271 -7.695 8.086 1 97.31 87 GLU A N 1
ATOM 665 C CA . GLU A 1 87 ? 2.043 -7.434 9.5 1 97.31 87 GLU A CA 1
ATOM 666 C C . GLU A 1 87 ? 2.818 -6.203 9.969 1 97.31 87 GLU A C 1
ATOM 668 O O . GLU A 1 87 ? 2.287 -5.371 10.703 1 97.31 87 GLU A O 1
ATOM 673 N N . ALA A 1 88 ? 4.059 -6.078 9.641 1 98.12 88 ALA A N 1
ATOM 674 C CA . ALA A 1 88 ? 4.871 -4.918 10 1 98.12 88 ALA A CA 1
ATOM 675 C C . ALA A 1 88 ? 4.227 -3.627 9.492 1 98.12 88 ALA A C 1
ATOM 677 O O . ALA A 1 88 ? 4.211 -2.619 10.203 1 98.12 88 ALA A O 1
ATOM 678 N N . ILE A 1 89 ? 3.686 -3.627 8.312 1 98.31 89 ILE A N 1
ATOM 679 C CA . ILE A 1 89 ? 3.02 -2.465 7.73 1 98.31 89 ILE A CA 1
ATOM 680 C C . ILE A 1 89 ? 1.787 -2.109 8.562 1 98.31 89 ILE A C 1
ATOM 682 O O . ILE A 1 89 ? 1.546 -0.935 8.852 1 98.31 89 ILE A O 1
ATOM 686 N N . ARG A 1 90 ? 1.055 -3.129 8.945 1 97.25 90 ARG A N 1
ATOM 687 C CA . ARG A 1 90 ? -0.148 -2.889 9.734 1 97.25 90 ARG A CA 1
ATOM 688 C C . ARG A 1 90 ? 0.198 -2.275 11.086 1 97.25 90 ARG A C 1
ATOM 690 O O . ARG A 1 90 ? -0.511 -1.393 11.57 1 97.25 90 ARG A O 1
ATOM 697 N N . VAL A 1 91 ? 1.239 -2.717 11.648 1 96.94 91 VAL A N 1
ATOM 698 C CA . VAL A 1 91 ? 1.682 -2.18 12.93 1 96.94 91 VAL A CA 1
ATOM 699 C C . VAL A 1 91 ? 2.074 -0.713 12.773 1 96.94 91 VAL A C 1
ATOM 701 O O . VAL A 1 91 ? 1.71 0.129 13.594 1 96.94 91 VAL A O 1
ATOM 704 N N . LEU A 1 92 ? 2.777 -0.407 11.719 1 96.94 92 LEU A N 1
ATOM 705 C CA . LEU A 1 92 ? 3.17 0.97 11.438 1 96.94 92 LEU A CA 1
ATOM 706 C C . LEU A 1 92 ? 1.946 1.843 11.188 1 96.94 92 LEU A C 1
ATOM 708 O O . LEU A 1 92 ? 1.886 2.984 11.648 1 96.94 92 LEU A O 1
ATOM 712 N N . ALA A 1 93 ? 0.985 1.311 10.469 1 96.62 93 ALA A N 1
ATOM 713 C CA . ALA A 1 93 ? -0.258 2.037 10.227 1 96.62 93 ALA A CA 1
ATOM 714 C C . ALA A 1 93 ? -0.981 2.342 11.539 1 96.62 93 ALA A C 1
ATOM 716 O O . ALA A 1 93 ? -1.504 3.443 11.719 1 96.62 93 ALA A O 1
ATOM 717 N N . THR A 1 94 ? -1.021 1.374 12.414 1 94.5 94 THR A N 1
ATOM 718 C CA . THR A 1 94 ? -1.664 1.557 13.711 1 94.5 94 THR A CA 1
ATOM 719 C C . THR A 1 94 ? -0.95 2.633 14.523 1 94.5 94 THR A C 1
ATOM 721 O O . THR A 1 94 ? -1.594 3.443 15.195 1 94.5 94 THR A O 1
ATOM 724 N N . LYS A 1 95 ? 0.314 2.695 14.445 1 93.31 95 LYS A N 1
ATOM 725 C CA . LYS A 1 95 ? 1.104 3.703 15.148 1 93.31 95 LYS A CA 1
ATOM 726 C C . LYS A 1 95 ? 0.784 5.105 14.641 1 93.31 95 LYS A C 1
ATOM 728 O O . LYS A 1 95 ? 0.763 6.062 15.414 1 93.31 95 LYS A O 1
ATOM 733 N N . MET A 1 96 ? 0.491 5.25 13.391 1 92.44 96 MET A N 1
ATOM 734 C CA . MET A 1 96 ? 0.134 6.539 12.805 1 92.44 96 MET A CA 1
ATOM 735 C C . MET A 1 96 ? -1.171 7.062 13.398 1 92.44 96 MET A C 1
ATOM 737 O O . MET A 1 96 ? -1.312 8.258 13.641 1 92.44 96 MET A O 1
ATOM 741 N N . GLU A 1 97 ? -2.102 6.145 13.562 1 85.88 97 GLU A N 1
ATOM 742 C CA . GLU A 1 97 ? -3.422 6.535 14.047 1 85.88 97 GLU A CA 1
ATOM 743 C C . GLU A 1 97 ? -3.396 6.797 15.555 1 85.88 97 GLU A C 1
ATOM 745 O O . GLU A 1 97 ? -4.176 7.605 16.062 1 85.88 97 GLU A O 1
ATOM 750 N N . SER A 1 98 ? -2.707 6.086 16.234 1 74.06 98 SER A N 1
ATOM 751 C CA . SER A 1 98 ? -2.645 6.25 17.688 1 74.06 98 SER A CA 1
ATOM 752 C C . SER A 1 98 ? -1.971 7.562 18.062 1 74.06 98 SER A C 1
ATOM 754 O O . SER A 1 98 ? -2.229 8.109 19.141 1 74.06 98 SER A O 1
ATOM 756 N N . GLN A 1 99 ? -1.152 8.117 17.25 1 58.97 99 GLN A N 1
ATOM 757 C CA . GLN A 1 99 ? -0.564 9.422 17.516 1 58.97 99 GLN A CA 1
ATOM 758 C C . GLN A 1 99 ? -1.622 10.523 17.484 1 58.97 99 GLN A C 1
ATOM 760 O O . GLN A 1 99 ? -1.467 11.562 18.125 1 58.97 99 GLN A O 1
ATOM 765 N N . LYS A 1 100 ? -2.854 10.25 16.766 1 54.03 100 LYS A N 1
ATOM 766 C CA . LYS A 1 100 ? -4.004 11.148 16.766 1 54.03 100 LYS A CA 1
ATOM 767 C C . LYS A 1 100 ? -4.562 11.328 18.172 1 54.03 100 LYS A C 1
ATOM 769 O O . LYS A 1 100 ? -4.91 12.445 18.578 1 54.03 100 LYS A O 1
ATOM 774 N N . ALA A 1 101 ? -4.918 10.258 18.875 1 45.44 101 ALA A N 1
ATOM 775 C CA . ALA A 1 101 ? -5.504 10.352 20.203 1 45.44 101 ALA A CA 1
ATOM 776 C C . ALA A 1 101 ? -4.586 11.109 21.156 1 45.44 101 ALA A C 1
ATOM 778 O O . ALA A 1 101 ? -5.059 11.852 22.031 1 45.44 101 ALA A O 1
ATOM 779 N N . LYS A 1 102 ? -3.365 11.008 21.031 1 47 102 LYS A N 1
ATOM 780 C CA . LYS A 1 102 ? -2.537 11.695 22.016 1 47 102 LYS A CA 1
ATOM 781 C C . LYS A 1 102 ? -2.471 13.195 21.734 1 47 102 LYS A C 1
ATOM 783 O O . LYS A 1 102 ? -2.424 14.008 22.656 1 47 102 LYS A O 1
ATOM 788 N N . SER A 1 103 ? -2.568 13.484 20.469 1 44.25 103 SER A N 1
ATOM 789 C CA . SER A 1 103 ? -2.51 14.906 20.172 1 44.25 103 SER A CA 1
ATOM 790 C C . SER A 1 103 ? -3.832 15.594 20.5 1 44.25 103 SER A C 1
ATOM 792 O O . SER A 1 103 ? -3.846 16.734 20.984 1 44.25 103 SER A O 1
ATOM 794 N N . THR A 1 104 ? -4.996 14.961 20.219 1 41.06 104 THR A N 1
ATOM 795 C CA . THR A 1 104 ? -6.289 15.562 20.516 1 41.06 104 THR A CA 1
ATOM 796 C C . THR A 1 104 ? -6.496 15.672 22.031 1 41.06 104 THR A C 1
ATOM 798 O O . THR A 1 104 ? -7.215 16.547 22.5 1 41.06 104 THR A O 1
ATOM 801 N N . TRP A 1 105 ? -6.09 14.727 22.797 1 37.25 105 TRP A N 1
ATOM 802 C CA . TRP A 1 105 ? -6.266 14.859 24.234 1 37.25 105 TRP A CA 1
ATOM 803 C C . TRP A 1 105 ? -5.527 16.078 24.766 1 37.25 105 TRP A C 1
ATOM 805 O O . TRP A 1 105 ? -6.055 16.828 25.594 1 37.25 105 TRP A O 1
ATOM 815 N N . LYS A 1 106 ? -4.328 16.5 24.219 1 40.34 106 LYS A N 1
ATOM 816 C CA . LYS A 1 106 ? -3.645 17.641 24.828 1 40.34 106 LYS A CA 1
ATOM 817 C C . LYS A 1 106 ? -4.324 18.953 24.453 1 40.34 106 LYS A C 1
ATOM 819 O O . LYS A 1 106 ? -4.266 19.938 25.203 1 40.34 106 LYS A O 1
ATOM 824 N N . THR A 1 107 ? -4.984 19 23.297 1 37.28 107 THR A N 1
ATOM 825 C CA . THR A 1 107 ? -5.574 20.297 23 1 37.28 107 THR A CA 1
ATOM 826 C C . THR A 1 107 ? -6.734 20.594 23.953 1 37.28 107 THR A C 1
ATOM 828 O O . THR A 1 107 ? -7.004 21.75 24.266 1 37.28 107 THR A O 1
ATOM 831 N N . ASN A 1 108 ? -7.465 19.594 24.359 1 36.31 108 ASN A N 1
ATOM 832 C CA . ASN A 1 108 ? -8.516 19.906 25.328 1 36.31 108 ASN A CA 1
ATOM 833 C C . ASN A 1 108 ? -7.934 20.312 26.672 1 36.31 108 ASN A C 1
ATOM 835 O O . ASN A 1 108 ? -8.539 21.125 27.391 1 36.31 108 ASN A O 1
ATOM 839 N N . ARG A 1 109 ? -6.816 19.656 27.109 1 33.31 109 ARG A N 1
ATOM 840 C CA . ARG A 1 109 ? -6.273 20.094 28.391 1 33.31 109 ARG A CA 1
ATOM 841 C C . ARG A 1 109 ? -5.578 21.453 28.25 1 33.31 109 ARG A C 1
ATOM 843 O O . ARG A 1 109 ? -5.18 22.047 29.25 1 33.31 109 ARG A O 1
ATOM 850 N N . LEU A 1 110 ? -5.059 21.906 27.031 1 33.91 110 LEU A N 1
ATOM 851 C CA . LEU A 1 110 ? -4.434 23.219 27.016 1 33.91 110 LEU A CA 1
ATOM 852 C C . LEU A 1 110 ? -5.41 24.297 27.516 1 33.91 110 LEU A C 1
ATOM 854 O O . LEU A 1 110 ? -5.066 25.469 27.562 1 33.91 110 LEU A O 1
ATOM 858 N N . GLU A 1 111 ? -6.68 24.109 27.453 1 33.16 111 GLU A N 1
ATOM 859 C CA . GLU A 1 111 ? -7.402 25.125 28.219 1 33.16 111 GLU A CA 1
ATOM 860 C C . GLU A 1 111 ? -6.918 25.188 29.656 1 33.16 111 GLU A C 1
ATOM 862 O O . GLU A 1 111 ? -7.031 26.219 30.328 1 33.16 111 GLU A O 1
ATOM 867 N N . LYS A 1 112 ? -6.918 24.078 30.484 1 32.59 112 LYS A N 1
ATOM 868 C CA . LYS A 1 112 ? -6.555 24.453 31.844 1 32.59 112 LYS A CA 1
ATOM 869 C C . LYS A 1 112 ? -5.07 24.766 31.953 1 32.59 112 LYS A C 1
ATOM 871 O O . LYS A 1 112 ? -4.305 24.516 31.016 1 32.59 112 LYS A O 1
ATOM 876 N N . GLY A 1 113 ? -4.25 24.359 33 1 29.8 113 GLY A N 1
ATOM 877 C CA . GLY A 1 113 ? -2.963 24.844 33.469 1 29.8 113 GLY A CA 1
ATOM 878 C C . GLY A 1 113 ? -1.851 24.641 32.438 1 29.8 113 GLY A C 1
ATOM 879 O O . GLY A 1 113 ? -2.111 24.281 31.297 1 29.8 113 GLY A O 1
ATOM 880 N N . GLY A 1 114 ? -0.708 23.766 32.812 1 29.23 114 GLY A N 1
ATOM 881 C CA . GLY A 1 114 ? 0.738 23.609 32.844 1 29.23 114 GLY A CA 1
ATOM 882 C C . GLY A 1 114 ? 1.291 22.953 31.594 1 29.23 114 GLY A C 1
ATOM 883 O O . GLY A 1 114 ? 2.186 23.5 30.953 1 29.23 114 GLY A O 1
ATOM 884 N N . LYS A 1 115 ? 1.495 21.531 31.641 1 29.02 115 LYS A N 1
ATOM 885 C CA . LYS A 1 115 ? 2.613 20.719 31.156 1 29.02 115 LYS A CA 1
ATOM 886 C C . LYS A 1 115 ? 2.486 20.453 29.656 1 29.02 115 LYS A C 1
ATOM 888 O O . LYS A 1 115 ? 1.728 19.562 29.25 1 29.02 115 LYS A O 1
ATOM 893 N N . CYS A 1 116 ? 2.475 21.328 28.875 1 29.52 116 CYS A N 1
ATOM 894 C CA . CYS A 1 116 ? 2.615 21.266 27.422 1 29.52 116 CYS A CA 1
ATOM 895 C C . CYS A 1 116 ? 3.848 20.453 27.031 1 29.52 116 CYS A C 1
ATOM 897 O O . CYS A 1 116 ? 4.371 20.609 25.922 1 29.52 116 CYS A O 1
ATOM 899 N N . GLU A 1 117 ? 4.445 19.719 27.922 1 27.67 117 GLU A N 1
ATOM 900 C CA . GLU A 1 117 ? 5.82 19.344 27.609 1 27.67 117 GLU A CA 1
ATOM 901 C C . GLU A 1 117 ? 5.863 18.328 26.484 1 27.67 117 GLU A C 1
ATOM 903 O O . GLU A 1 117 ? 6.824 18.281 25.719 1 27.67 117 GLU A O 1
ATOM 908 N N . GLU A 1 118 ? 4.957 17.328 26.656 1 31.47 118 GLU A N 1
ATOM 909 C CA . GLU A 1 118 ? 5.383 16.125 25.953 1 31.47 118 GLU A CA 1
ATOM 910 C C . GLU A 1 118 ? 5.184 16.266 24.453 1 31.47 118 GLU A C 1
ATOM 912 O O . GLU A 1 118 ? 5.898 15.641 23.656 1 31.47 118 GLU A O 1
ATOM 917 N N . GLY A 1 119 ? 4.105 16.797 24.031 1 33.62 119 GLY A N 1
ATOM 918 C CA . GLY A 1 119 ? 3.896 16.844 22.594 1 33.62 119 GLY A CA 1
ATOM 919 C C . GLY A 1 119 ? 4.98 17.609 21.859 1 33.62 119 GLY A C 1
ATOM 920 O O . GLY A 1 119 ? 4.93 17.734 20.625 1 33.62 119 GLY A O 1
ATOM 921 N N . LYS A 1 120 ? 5.66 18.469 22.641 1 36.47 120 LYS A N 1
ATOM 922 C CA . LYS A 1 120 ? 6.77 19.281 22.156 1 36.47 120 LYS A CA 1
ATOM 923 C C . LYS A 1 120 ? 7.906 18.422 21.641 1 36.47 120 LYS A C 1
ATOM 925 O O . LYS A 1 120 ? 8.664 18.844 20.766 1 36.47 120 LYS A O 1
ATOM 930 N N . ARG A 1 121 ? 8.078 17.203 22.297 1 32.88 121 ARG A N 1
ATOM 931 C CA . ARG A 1 121 ? 9.273 16.453 21.969 1 32.88 121 ARG A CA 1
ATOM 932 C C . ARG A 1 121 ? 9.203 15.891 20.547 1 32.88 121 ARG A C 1
ATOM 934 O O . ARG A 1 121 ? 10.18 15.945 19.797 1 32.88 121 ARG A O 1
ATOM 941 N N . LEU A 1 122 ? 8.055 15.266 20.328 1 36.69 122 LEU A N 1
ATOM 942 C CA . LEU A 1 122 ? 8.062 14.641 19.016 1 36.69 122 LEU A CA 1
ATOM 943 C C . LEU A 1 122 ? 7.926 15.688 17.922 1 36.69 122 LEU A C 1
ATOM 945 O O . LEU A 1 122 ? 8.57 15.586 16.875 1 36.69 122 LEU A O 1
ATOM 949 N N . PHE A 1 123 ? 7.047 16.594 18.094 1 38.66 123 PHE A N 1
ATOM 950 C CA . PHE A 1 123 ? 6.996 17.688 17.141 1 38.66 123 PHE A CA 1
ATOM 951 C C . PHE A 1 123 ? 8.273 18.516 17.203 1 38.66 123 PHE A C 1
ATOM 953 O O . PHE A 1 123 ? 8.781 18.969 16.172 1 38.66 123 PHE A O 1
ATOM 960 N N . SER A 1 124 ? 8.844 18.812 18.391 1 35.06 124 SER A N 1
ATOM 961 C CA . SER A 1 124 ? 10.164 19.438 18.516 1 35.06 124 SER A CA 1
ATOM 962 C C . SER A 1 124 ? 11.234 18.625 17.797 1 35.06 124 SER A C 1
ATOM 964 O O . SER A 1 124 ? 12.086 19.188 17.109 1 35.06 124 SER A O 1
ATOM 966 N N . TYR A 1 125 ? 11.227 17.281 18.109 1 36.69 125 TYR A N 1
ATOM 967 C CA . TYR A 1 125 ? 12.219 16.484 17.391 1 36.69 125 TYR A CA 1
ATOM 968 C C . TYR A 1 125 ? 12.016 16.609 15.875 1 36.69 125 TYR A C 1
ATOM 970 O O . TYR A 1 125 ? 12.984 16.734 15.125 1 36.69 125 TYR A O 1
ATOM 978 N N . PHE A 1 126 ? 10.867 16.578 15.539 1 40.91 126 PHE A N 1
ATOM 979 C CA . PHE A 1 126 ? 10.602 16.688 14.109 1 40.91 126 PHE A CA 1
ATOM 980 C C . PHE A 1 126 ? 10.906 18.094 13.609 1 40.91 126 PHE A C 1
ATOM 982 O O . PHE A 1 126 ? 11.562 18.266 12.57 1 40.91 126 PHE A O 1
ATOM 989 N N . ILE A 1 127 ? 10.453 19.188 14.352 1 37.56 127 ILE A N 1
ATOM 990 C CA . ILE A 1 127 ? 10.758 20.562 13.938 1 37.56 127 ILE A CA 1
ATOM 991 C C . ILE A 1 127 ? 12.242 20.844 14.164 1 37.56 127 ILE A C 1
ATOM 993 O O . ILE A 1 127 ? 12.867 21.562 13.383 1 37.56 127 ILE A O 1
ATOM 997 N N . LEU A 1 128 ? 12.812 20.438 15.305 1 35.72 128 LEU A N 1
ATOM 998 C CA . LEU A 1 128 ? 14.242 20.641 15.516 1 35.72 128 LEU A CA 1
ATOM 999 C C . LEU A 1 128 ? 15.062 19.922 14.453 1 35.72 128 LEU A C 1
ATOM 1001 O O . LEU A 1 128 ? 16.234 20.234 14.234 1 35.72 128 LEU A O 1
ATOM 1005 N N . ARG A 1 129 ? 14.438 18.922 14 1 36.44 129 ARG A N 1
ATOM 1006 C CA . ARG A 1 129 ? 15.188 18.266 12.945 1 36.44 129 ARG A CA 1
ATOM 1007 C C . ARG A 1 129 ? 14.883 18.891 11.586 1 36.44 129 ARG A C 1
ATOM 1009 O O . ARG A 1 129 ? 15.578 18.609 10.602 1 36.44 129 ARG A O 1
ATOM 1016 N N . LEU A 1 130 ? 13.906 19.641 11.43 1 35.25 130 LEU A N 1
ATOM 1017 C CA . LEU A 1 130 ? 13.766 20.406 10.188 1 35.25 130 LEU A CA 1
ATOM 1018 C C . LEU A 1 130 ? 14.445 21.766 10.312 1 35.25 130 LEU A C 1
ATOM 1020 O O . LEU A 1 130 ? 14.398 22.406 11.375 1 35.25 130 LEU A O 1
ATOM 1024 N N . MET B 1 1 ? 16.203 41.594 41.812 1 31.05 1 MET B N 1
ATOM 1025 C CA . MET B 1 1 ? 15.57 40.438 41.188 1 31.05 1 MET B CA 1
ATOM 1026 C C . MET B 1 1 ? 15.148 40.75 39.75 1 31.05 1 MET B C 1
ATOM 1028 O O . MET B 1 1 ? 14.266 41.594 39.531 1 31.05 1 MET B O 1
ATOM 1032 N N . TRP B 1 2 ? 16.094 40.781 38.75 1 38.12 2 TRP B N 1
ATOM 1033 C CA . TRP B 1 2 ? 15.977 41.188 37.375 1 38.12 2 TRP B CA 1
ATOM 1034 C C . TRP B 1 2 ? 15 40.281 36.625 1 38.12 2 TRP B C 1
ATOM 1036 O O . TRP B 1 2 ? 15.164 39.062 36.594 1 38.12 2 TRP B O 1
ATOM 1046 N N . ILE B 1 3 ? 13.695 40.562 36.656 1 40.66 3 ILE B N 1
ATOM 1047 C CA . ILE B 1 3 ? 12.609 39.875 35.938 1 40.66 3 ILE B CA 1
ATOM 1048 C C . ILE B 1 3 ? 12.977 39.75 34.438 1 40.66 3 ILE B C 1
ATOM 1050 O O . ILE B 1 3 ? 13.18 40.75 33.781 1 40.66 3 ILE B O 1
ATOM 1054 N N . LEU B 1 4 ? 13.773 38.781 34.094 1 41.44 4 LEU B N 1
ATOM 1055 C CA . LEU B 1 4 ? 14.016 38.469 32.688 1 41.44 4 LEU B CA 1
ATOM 1056 C C . LEU B 1 4 ? 12.719 38.5 31.875 1 41.44 4 LEU B C 1
ATOM 1058 O O . LEU B 1 4 ? 11.742 37.844 32.25 1 41.44 4 LEU B O 1
ATOM 1062 N N . PRO B 1 5 ? 12.359 39.562 31.172 1 43.88 5 PRO B N 1
ATOM 1063 C CA . PRO B 1 5 ? 11.18 39.625 30.297 1 43.88 5 PRO B CA 1
ATOM 1064 C C . PRO B 1 5 ? 10.992 38.375 29.438 1 43.88 5 PRO B C 1
ATOM 1066 O O . PRO B 1 5 ? 11.969 37.844 28.922 1 43.88 5 PRO B O 1
ATOM 1069 N N . THR B 1 6 ? 10.273 37.344 29.891 1 42.97 6 THR B N 1
ATOM 1070 C CA . THR B 1 6 ? 9.773 36.344 28.969 1 42.97 6 THR B CA 1
ATOM 1071 C C . THR B 1 6 ? 9.414 36.938 27.625 1 42.97 6 THR B C 1
ATOM 1073 O O . THR B 1 6 ? 8.562 37.844 27.547 1 42.97 6 THR B O 1
ATOM 1076 N N . ARG B 1 7 ? 10.328 37.219 26.781 1 41.09 7 ARG B N 1
ATOM 1077 C CA . ARG B 1 7 ? 10.188 37.719 25.406 1 41.09 7 ARG B CA 1
ATOM 1078 C C . ARG B 1 7 ? 9 37.031 24.719 1 41.09 7 ARG B C 1
ATOM 1080 O O . ARG B 1 7 ? 9.008 35.844 24.484 1 41.09 7 ARG B O 1
ATOM 1087 N N . ALA B 1 8 ? 7.762 37.312 25.031 1 48.97 8 ALA B N 1
ATOM 1088 C CA . ALA B 1 8 ? 6.578 37.031 24.219 1 48.97 8 ALA B CA 1
ATOM 1089 C C . ALA B 1 8 ? 6.918 37.031 22.734 1 48.97 8 ALA B C 1
ATOM 1091 O O . ALA B 1 8 ? 7.395 38.031 22.203 1 48.97 8 ALA B O 1
ATOM 1092 N N . ARG B 1 9 ? 7.41 35.938 22.219 1 51.47 9 ARG B N 1
ATOM 1093 C CA . ARG B 1 9 ? 7.73 35.906 20.797 1 51.47 9 ARG B CA 1
ATOM 1094 C C . ARG B 1 9 ? 6.68 36.656 19.984 1 51.47 9 ARG B C 1
ATOM 1096 O O . ARG B 1 9 ? 5.488 36.625 20.312 1 51.47 9 ARG B O 1
ATOM 1103 N N . ASP B 1 10 ? 7.047 37.594 19.312 1 59.41 10 ASP B N 1
ATOM 1104 C CA . ASP B 1 10 ? 6.285 38.531 18.469 1 59.41 10 ASP B CA 1
ATOM 1105 C C . ASP B 1 10 ? 5.277 37.75 17.594 1 59.41 10 ASP B C 1
ATOM 1107 O O . ASP B 1 10 ? 5.551 36.656 17.156 1 59.41 10 ASP B O 1
ATOM 1111 N N . PRO B 1 11 ? 4.02 37.969 17.75 1 62.28 11 PRO B N 1
ATOM 1112 C CA . PRO B 1 11 ? 2.949 37.406 16.922 1 62.28 11 PRO B CA 1
ATOM 1113 C C . PRO B 1 11 ? 3.412 37.094 15.5 1 62.28 11 PRO B C 1
ATOM 1115 O O . PRO B 1 11 ? 2.918 36.156 14.875 1 62.28 11 PRO B O 1
ATOM 1118 N N . ILE B 1 12 ? 4.453 37.75 15.07 1 65.56 12 ILE B N 1
ATOM 1119 C CA . ILE B 1 12 ? 4.938 37.562 13.711 1 65.56 12 ILE B CA 1
ATOM 1120 C C . ILE B 1 12 ? 5.734 36.25 13.625 1 65.56 12 ILE B C 1
ATOM 1122 O O . ILE B 1 12 ? 5.648 35.531 12.633 1 65.56 12 ILE B O 1
ATOM 1126 N N . TYR B 1 13 ? 6.41 35.938 14.727 1 69.25 13 TYR B N 1
ATOM 1127 C CA . TYR B 1 13 ? 7.211 34.719 14.75 1 69.25 13 TYR B CA 1
ATOM 1128 C C . TYR B 1 13 ? 6.324 33.469 14.727 1 69.25 13 TYR B C 1
ATOM 1130 O O . TYR B 1 13 ? 6.562 32.562 13.945 1 69.25 13 TYR B O 1
ATOM 1138 N N . ASN B 1 14 ? 5.246 33.531 15.398 1 75.38 14 ASN B N 1
ATOM 1139 C CA . ASN B 1 14 ? 4.316 32.406 15.445 1 75.38 14 ASN B CA 1
ATOM 1140 C C . ASN B 1 14 ? 3.621 32.219 14.102 1 75.38 14 ASN B C 1
ATOM 1142 O O . ASN B 1 14 ? 3.43 31.062 13.656 1 75.38 14 ASN B O 1
ATOM 1146 N N . LEU B 1 15 ? 3.381 33.281 13.453 1 75.56 15 LEU B N 1
ATOM 1147 C CA . LEU B 1 15 ? 2.723 33.219 12.156 1 75.56 15 LEU B CA 1
ATOM 1148 C C . LEU B 1 15 ? 3.658 32.625 11.109 1 75.56 15 LEU B C 1
ATOM 1150 O O . LEU B 1 15 ? 3.242 31.766 10.305 1 75.56 15 LEU B O 1
ATOM 1154 N N . ASN B 1 16 ? 4.895 33 11.156 1 77.31 16 ASN B N 1
ATOM 1155 C CA . ASN B 1 16 ? 5.875 32.438 10.219 1 77.31 16 ASN B CA 1
ATOM 1156 C C . ASN B 1 16 ? 6.078 30.953 10.414 1 77.31 16 ASN B C 1
ATOM 1158 O O . ASN B 1 16 ? 6.223 30.203 9.445 1 77.31 16 ASN B O 1
ATOM 1162 N N . ARG B 1 17 ? 6.066 30.578 11.594 1 80.38 17 ARG B N 1
ATOM 1163 C CA . ARG B 1 17 ? 6.215 29.156 11.906 1 80.38 17 ARG B CA 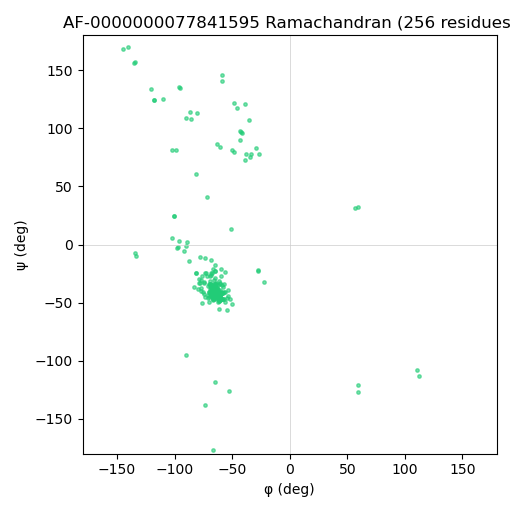1
ATOM 1164 C C . ARG B 1 17 ? 5.023 28.359 11.391 1 80.38 17 ARG B C 1
ATOM 1166 O O . ARG B 1 17 ? 5.188 27.25 10.867 1 80.38 17 ARG B O 1
ATOM 1173 N N . ILE B 1 18 ? 3.857 28.875 11.531 1 82.88 18 ILE B N 1
ATOM 1174 C CA . ILE B 1 18 ? 2.641 28.203 11.078 1 82.88 18 ILE B CA 1
ATOM 1175 C C . ILE B 1 18 ? 2.639 28.109 9.555 1 82.88 18 ILE B C 1
ATOM 1177 O O . ILE B 1 18 ? 2.273 27.078 8.992 1 82.88 18 ILE B O 1
ATOM 1181 N N . ILE B 1 19 ? 3.135 29.141 8.945 1 81.25 19 ILE B N 1
ATOM 1182 C CA . ILE B 1 19 ? 3.191 29.156 7.484 1 81.25 19 ILE B CA 1
ATOM 1183 C C . ILE B 1 19 ? 4.18 28.109 6.996 1 81.25 19 ILE B C 1
ATOM 1185 O O . ILE B 1 19 ? 3.896 27.375 6.043 1 81.25 19 ILE B O 1
ATOM 1189 N N . ARG B 1 20 ? 5.254 28 7.605 1 82.69 20 ARG B N 1
ATOM 1190 C CA . ARG B 1 20 ? 6.242 26.984 7.227 1 82.69 20 ARG B CA 1
ATOM 1191 C C . ARG B 1 20 ? 5.711 25.578 7.457 1 82.69 20 ARG B C 1
ATOM 1193 O O . ARG B 1 20 ? 5.918 24.688 6.629 1 82.69 20 ARG B O 1
ATOM 1200 N N . LEU B 1 21 ? 5.023 25.359 8.547 1 83.88 21 LEU B N 1
ATOM 1201 C CA . LEU B 1 21 ? 4.43 24.062 8.844 1 83.88 21 LEU B CA 1
ATOM 1202 C C . LEU B 1 21 ? 3.377 23.703 7.805 1 83.88 21 LEU B C 1
ATOM 1204 O O . LEU B 1 21 ? 3.289 22.547 7.387 1 83.88 21 LEU B O 1
ATOM 1208 N N . GLN B 1 22 ? 2.645 24.656 7.402 1 84.69 22 GLN B N 1
ATOM 1209 C CA . GLN B 1 22 ? 1.632 24.422 6.379 1 84.69 22 GLN B CA 1
ATOM 1210 C C . GLN B 1 22 ? 2.27 23.984 5.059 1 84.69 22 GLN B C 1
ATOM 1212 O O . GLN B 1 22 ? 1.759 23.094 4.379 1 84.69 22 GLN B O 1
ATOM 1217 N N . ALA B 1 23 ? 3.359 24.578 4.793 1 84 23 ALA B N 1
ATOM 1218 C CA . ALA B 1 23 ? 4.047 24.25 3.549 1 84 23 ALA B CA 1
ATOM 1219 C C . ALA B 1 23 ? 4.594 22.812 3.598 1 84 23 ALA B C 1
ATOM 1221 O O . ALA B 1 23 ? 4.5 22.078 2.617 1 84 23 ALA B O 1
ATOM 1222 N N . VAL B 1 24 ? 5.172 22.469 4.668 1 84.44 24 VAL B N 1
ATOM 1223 C CA . VAL B 1 24 ? 5.715 21.125 4.836 1 84.44 24 VAL B CA 1
ATOM 1224 C C . VAL B 1 24 ? 4.59 20.094 4.77 1 84.44 24 VAL B C 1
ATOM 1226 O O . VAL B 1 24 ? 4.719 19.062 4.102 1 84.44 24 VAL B O 1
ATOM 1229 N N . VAL B 1 25 ? 3.457 20.359 5.434 1 89 25 VAL B N 1
ATOM 1230 C CA . VAL B 1 25 ? 2.318 19.438 5.441 1 89 25 VAL B CA 1
ATOM 1231 C C . VAL B 1 25 ? 1.792 19.266 4.02 1 89 25 VAL B C 1
ATOM 1233 O O . VAL B 1 25 ? 1.469 18.141 3.607 1 89 25 VAL B O 1
ATOM 1236 N N . GLU B 1 26 ? 1.766 20.297 3.301 1 87.38 26 GLU B N 1
ATOM 1237 C CA . GLU B 1 26 ? 1.298 20.219 1.919 1 87.38 26 GLU B CA 1
ATOM 1238 C C . GLU B 1 26 ? 2.23 19.359 1.064 1 87.38 26 GLU B C 1
ATOM 1240 O O . GLU B 1 26 ? 1.772 18.531 0.278 1 87.38 26 GLU B O 1
ATOM 1245 N N . LEU B 1 27 ? 3.486 19.547 1.214 1 90.19 27 LEU B N 1
ATOM 1246 C CA . LEU B 1 27 ? 4.469 18.781 0.46 1 90.19 27 LEU B CA 1
ATOM 1247 C C . LEU B 1 27 ? 4.371 17.297 0.793 1 90.19 27 LEU B C 1
ATOM 1249 O O . LEU B 1 27 ? 4.359 16.453 -0.106 1 90.19 27 LEU B O 1
ATOM 1253 N N . VAL B 1 28 ? 4.301 16.984 2.047 1 91.94 28 VAL B N 1
ATOM 1254 C CA . VAL B 1 28 ? 4.227 15.602 2.502 1 91.94 28 VAL B CA 1
ATOM 1255 C C . VAL B 1 28 ? 2.922 14.969 2.025 1 91.94 28 VAL B C 1
ATOM 1257 O O . VAL B 1 28 ? 2.91 13.82 1.579 1 91.94 28 VAL B O 1
ATOM 1260 N N . THR B 1 29 ? 1.854 15.711 2.088 1 93.81 29 THR B N 1
ATOM 1261 C CA . THR B 1 29 ? 0.559 15.219 1.631 1 93.81 29 THR B CA 1
ATOM 1262 C C . THR B 1 29 ? 0.606 14.875 0.146 1 93.81 29 THR B C 1
ATOM 1264 O O . THR B 1 29 ? 0.193 13.781 -0.254 1 93.81 29 THR B O 1
ATOM 1267 N N . ASN B 1 30 ? 1.206 15.773 -0.631 1 91.88 30 ASN B N 1
ATOM 1268 C CA . ASN B 1 30 ? 1.271 15.555 -2.074 1 91.88 30 ASN B CA 1
ATOM 1269 C C . ASN B 1 30 ? 2.166 14.375 -2.426 1 91.88 30 ASN B C 1
ATOM 1271 O O . ASN B 1 30 ? 1.809 13.547 -3.27 1 91.88 30 ASN B O 1
ATOM 1275 N N . ALA B 1 31 ? 3.264 14.273 -1.832 1 94.69 31 ALA B N 1
ATOM 1276 C CA . ALA B 1 31 ? 4.188 13.172 -2.084 1 94.69 31 ALA B CA 1
ATOM 1277 C C . ALA B 1 31 ? 3.578 11.836 -1.663 1 94.69 31 ALA B C 1
ATOM 1279 O O . ALA B 1 31 ? 3.73 10.836 -2.359 1 94.69 31 ALA B O 1
ATOM 1280 N N . THR B 1 32 ? 2.887 11.852 -0.534 1 96.56 32 THR B N 1
ATOM 1281 C CA . THR B 1 32 ? 2.23 10.641 -0.052 1 96.56 32 THR B CA 1
ATOM 1282 C C . THR B 1 32 ? 1.121 10.211 -1.008 1 96.56 32 THR B C 1
ATOM 1284 O O . THR B 1 32 ? 1.043 9.039 -1.392 1 96.56 32 THR B O 1
ATOM 1287 N N . ALA B 1 33 ? 0.346 11.141 -1.406 1 96.81 33 ALA B N 1
ATOM 1288 C CA . ALA B 1 33 ? -0.747 10.828 -2.324 1 96.81 33 ALA B CA 1
ATOM 1289 C C . ALA B 1 33 ? -0.218 10.258 -3.637 1 96.81 33 ALA B C 1
ATOM 1291 O O . ALA B 1 33 ? -0.747 9.266 -4.148 1 96.81 33 ALA B O 1
ATOM 1292 N N . GLN B 1 34 ? 0.776 10.891 -4.129 1 97.56 34 GLN B N 1
ATOM 1293 C CA . GLN B 1 34 ? 1.354 10.391 -5.375 1 97.56 34 GLN B CA 1
ATOM 1294 C C . GLN B 1 34 ? 1.949 9 -5.191 1 97.56 34 GLN B C 1
ATOM 1296 O O . GLN B 1 34 ? 1.798 8.133 -6.055 1 97.56 34 GLN B O 1
ATOM 1301 N N . SER B 1 35 ? 2.637 8.75 -4.066 1 98.25 35 SER B N 1
ATOM 1302 C CA . SER B 1 35 ? 3.193 7.438 -3.773 1 98.25 35 SER B CA 1
ATOM 1303 C C . SER B 1 35 ? 2.1 6.375 -3.709 1 98.25 35 SER B C 1
ATOM 1305 O O . SER B 1 35 ? 2.24 5.297 -4.285 1 98.25 35 SER B O 1
ATOM 1307 N N . LEU B 1 36 ? 1.04 6.699 -3.092 1 98.38 36 LEU B N 1
ATOM 1308 C CA . LEU B 1 36 ? -0.067 5.758 -2.955 1 98.38 36 LEU B CA 1
ATOM 1309 C C . LEU B 1 36 ? -0.686 5.441 -4.312 1 98.38 36 LEU B C 1
ATOM 1311 O O . LEU B 1 36 ? -1.075 4.301 -4.57 1 98.38 36 LEU B O 1
ATOM 1315 N N . ARG B 1 37 ? -0.725 6.43 -5.203 1 98.25 37 ARG B N 1
ATOM 1316 C CA . ARG B 1 37 ? -1.245 6.191 -6.543 1 98.25 37 ARG B CA 1
ATOM 1317 C C . ARG B 1 37 ? -0.339 5.242 -7.32 1 98.25 37 ARG B C 1
ATOM 1319 O O . ARG B 1 37 ? -0.822 4.352 -8.023 1 98.25 37 A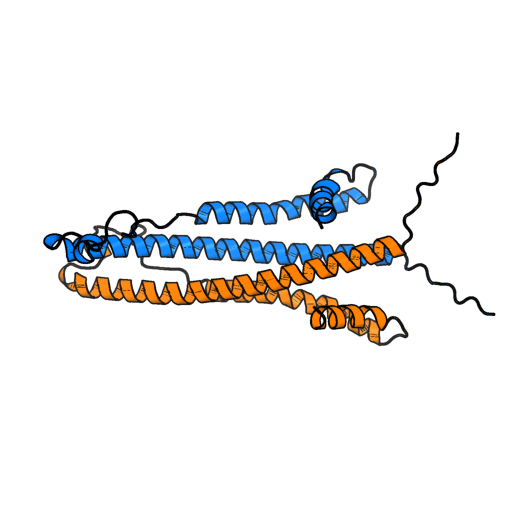RG B O 1
ATOM 1326 N N . LEU B 1 38 ? 0.9 5.434 -7.176 1 98.56 38 LEU B N 1
ATOM 1327 C CA . LEU B 1 38 ? 1.851 4.566 -7.859 1 98.56 38 LEU B CA 1
ATOM 1328 C C . LEU B 1 38 ? 1.768 3.141 -7.324 1 98.56 38 LEU B C 1
ATOM 1330 O O . LEU B 1 38 ? 1.817 2.178 -8.094 1 98.56 38 LEU B O 1
ATOM 1334 N N . ILE B 1 39 ? 1.635 2.967 -6.031 1 98.62 39 ILE B N 1
ATOM 1335 C CA . ILE B 1 39 ? 1.516 1.652 -5.41 1 98.62 39 ILE B CA 1
ATOM 1336 C C . ILE B 1 39 ? 0.228 0.976 -5.875 1 98.62 39 ILE B C 1
ATOM 1338 O O . ILE B 1 39 ? 0.232 -0.206 -6.227 1 98.62 39 ILE B O 1
ATOM 1342 N N . ALA B 1 40 ? -0.829 1.779 -5.879 1 98.44 40 ALA B N 1
ATOM 1343 C CA . ALA B 1 40 ? -2.107 1.247 -6.344 1 98.44 40 ALA B CA 1
ATOM 1344 C C . ALA B 1 40 ? -2.002 0.739 -7.777 1 98.44 40 ALA B C 1
ATOM 1346 O O . ALA B 1 40 ? -2.561 -0.307 -8.117 1 98.44 40 ALA B O 1
ATOM 1347 N N . GLN B 1 41 ? -1.349 1.439 -8.594 1 97.88 41 GLN B N 1
ATOM 1348 C CA . GLN B 1 41 ? -1.145 1.027 -9.977 1 97.88 41 GLN B CA 1
ATOM 1349 C C . GLN B 1 41 ? -0.382 -0.293 -10.047 1 97.88 41 GLN B C 1
ATOM 1351 O O . GLN B 1 41 ? -0.787 -1.211 -10.766 1 97.88 41 GLN B O 1
ATOM 1356 N N . GLN B 1 42 ? 0.663 -0.385 -9.312 1 98.25 42 GLN B N 1
ATOM 1357 C CA . GLN B 1 42 ? 1.458 -1.608 -9.312 1 98.25 42 GLN B CA 1
ATOM 1358 C C . GLN B 1 42 ? 0.654 -2.787 -8.773 1 98.25 42 GLN B C 1
ATOM 1360 O O . GLN B 1 42 ? 0.756 -3.904 -9.281 1 98.25 42 GLN B O 1
ATOM 1365 N N . LEU B 1 43 ? -0.117 -2.568 -7.738 1 98 43 LEU B N 1
ATOM 1366 C CA . LEU B 1 43 ? -0.952 -3.619 -7.168 1 98 43 LEU B CA 1
ATOM 1367 C C . LEU B 1 43 ? -1.953 -4.137 -8.195 1 98 43 LEU B C 1
ATOM 1369 O O . LEU B 1 43 ? -2.166 -5.344 -8.312 1 98 43 LEU B O 1
ATOM 1373 N N . ASP B 1 44 ? -2.555 -3.209 -8.961 1 97.5 44 ASP B N 1
ATOM 1374 C CA . ASP B 1 44 ? -3.498 -3.594 -10.008 1 97.5 44 ASP B CA 1
ATOM 1375 C C . ASP B 1 44 ? -2.824 -4.469 -11.062 1 97.5 44 ASP B C 1
ATOM 1377 O O . ASP B 1 44 ? -3.363 -5.504 -11.453 1 97.5 44 ASP B O 1
ATOM 1381 N N . GLU B 1 45 ? -1.701 -4.016 -11.5 1 97.06 45 GLU B N 1
ATOM 1382 C CA . GLU B 1 45 ? -0.976 -4.734 -12.547 1 97.06 45 GLU B CA 1
ATOM 1383 C C . GLU B 1 45 ? -0.52 -6.105 -12.055 1 97.06 45 GLU B C 1
ATOM 1385 O O . GLU B 1 45 ? -0.637 -7.102 -12.773 1 97.06 45 GLU B O 1
ATOM 1390 N N . SER B 1 46 ? -0.027 -6.23 -10.859 1 97.25 46 SER B N 1
ATOM 1391 C CA . SER B 1 46 ? 0.421 -7.5 -10.289 1 97.25 46 SER B CA 1
ATOM 1392 C C . SER B 1 46 ? -0.75 -8.453 -10.078 1 97.25 46 SER B C 1
ATOM 1394 O O . SER B 1 46 ? -0.657 -9.641 -10.398 1 97.25 46 SER B O 1
ATOM 1396 N N . ARG B 1 47 ? -1.818 -7.871 -9.555 1 96 47 ARG B N 1
ATOM 1397 C CA . ARG B 1 47 ? -3.014 -8.68 -9.336 1 96 47 ARG B CA 1
ATOM 1398 C C . ARG B 1 47 ? -3.48 -9.328 -10.641 1 96 47 ARG B C 1
ATOM 1400 O O . ARG B 1 47 ? -3.775 -10.523 -10.672 1 96 47 ARG B O 1
ATOM 1407 N N . ALA B 1 48 ? -3.551 -8.57 -11.688 1 95.12 48 ALA B N 1
ATOM 1408 C CA . ALA B 1 48 ? -3.992 -9.086 -12.984 1 95.12 48 ALA B CA 1
ATOM 1409 C C . ALA B 1 48 ? -3.057 -10.188 -13.484 1 95.12 48 ALA B C 1
ATOM 1411 O O . ALA B 1 48 ? -3.51 -11.227 -13.961 1 95.12 48 ALA B O 1
ATOM 1412 N N .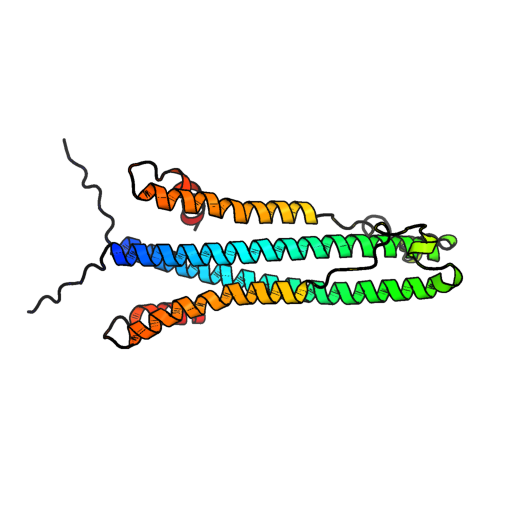 THR B 1 49 ? -1.769 -9.953 -13.391 1 96.75 49 THR B N 1
ATOM 1413 C CA . THR B 1 49 ? -0.778 -10.906 -13.875 1 96.75 49 THR B CA 1
ATOM 1414 C C . THR B 1 49 ? -0.84 -12.211 -13.078 1 96.75 49 THR B C 1
ATOM 1416 O O . THR B 1 49 ? -0.825 -13.297 -13.648 1 96.75 49 THR B O 1
ATOM 1419 N N . ILE B 1 50 ? -0.989 -12.156 -11.789 1 96.75 50 ILE B N 1
ATOM 1420 C CA . ILE B 1 50 ? -1.009 -13.328 -10.922 1 96.75 50 ILE B CA 1
ATOM 1421 C C . ILE B 1 50 ? -2.26 -14.156 -11.203 1 96.75 50 ILE B C 1
ATOM 1423 O O . ILE B 1 50 ? -2.191 -15.391 -11.289 1 96.75 50 ILE B O 1
ATOM 1427 N N . LEU B 1 51 ? -3.354 -13.438 -11.391 1 94.81 51 LEU B N 1
ATOM 1428 C CA . LEU B 1 51 ? -4.602 -14.141 -11.656 1 94.81 51 LEU B CA 1
ATOM 1429 C C . LEU B 1 51 ? -4.551 -14.844 -13.008 1 94.81 51 LEU B C 1
ATOM 1431 O O . LEU B 1 51 ? -5.074 -15.945 -13.164 1 94.81 51 LEU B O 1
ATOM 1435 N N . GLN B 1 52 ? -3.914 -14.211 -13.977 1 94.62 52 GLN B N 1
ATOM 1436 C CA . GLN B 1 52 ? -3.734 -14.852 -15.281 1 94.62 52 GLN B CA 1
ATOM 1437 C C . GLN B 1 52 ? -2.859 -16.094 -15.164 1 94.62 52 GLN B C 1
ATOM 1439 O O . GLN B 1 52 ? -3.154 -17.125 -15.773 1 94.62 52 GLN B O 1
ATOM 1444 N N . LEU B 1 53 ? -1.851 -16.078 -14.359 1 95.06 53 LEU B N 1
ATOM 1445 C CA . LEU B 1 53 ? -0.975 -17.219 -14.141 1 95.06 53 LEU B CA 1
ATOM 1446 C C . LEU B 1 53 ? -1.722 -18.359 -13.438 1 95.06 53 LEU B C 1
ATOM 1448 O O . LEU B 1 53 ? -1.542 -19.531 -13.773 1 95.06 53 LEU B O 1
ATOM 1452 N N . LYS B 1 54 ? -2.5 -17.984 -12.516 1 95.5 54 LYS B N 1
ATOM 1453 C CA . LYS B 1 54 ? -3.312 -18.984 -11.828 1 95.5 54 LYS B CA 1
ATOM 1454 C C . LYS B 1 54 ? -4.242 -19.703 -12.805 1 95.5 54 LYS B C 1
ATOM 1456 O O . LYS B 1 54 ? -4.383 -20.922 -12.758 1 95.5 54 LYS B O 1
ATOM 1461 N N . MET B 1 55 ? -4.84 -18.984 -13.711 1 94.12 55 MET B N 1
ATOM 1462 C CA . MET B 1 55 ? -5.691 -19.578 -14.734 1 94.12 55 MET B CA 1
ATOM 1463 C C . MET B 1 55 ? -4.895 -20.516 -15.641 1 94.12 55 MET B C 1
ATOM 1465 O O . MET B 1 55 ? -5.371 -21.594 -16 1 94.12 55 MET B O 1
ATOM 1469 N N . GLY B 1 56 ? -3.721 -20.078 -16.016 1 95.5 56 GLY B N 1
ATOM 1470 C CA . GLY B 1 56 ? -2.836 -20.922 -16.797 1 95.5 56 GLY B CA 1
ATOM 1471 C C . GLY B 1 56 ? -2.477 -22.219 -16.094 1 95.5 56 GLY B C 1
ATOM 1472 O O . GLY B 1 56 ? -2.521 -23.297 -16.703 1 95.5 56 GLY B O 1
ATOM 1473 N N . MET B 1 57 ? -2.129 -22.109 -14.883 1 96.19 57 MET B N 1
ATOM 1474 C CA . MET B 1 57 ? -1.766 -23.281 -14.094 1 96.19 57 MET B CA 1
ATOM 1475 C C . MET B 1 57 ? -2.953 -24.234 -13.961 1 96.19 57 MET B C 1
ATOM 1477 O O . MET B 1 57 ? -2.797 -25.453 -14.07 1 96.19 57 MET B O 1
ATOM 1481 N N . ASP B 1 58 ? -4.082 -23.656 -13.742 1 94.75 58 ASP B N 1
ATOM 1482 C CA . ASP B 1 58 ? -5.289 -24.469 -13.656 1 94.75 58 ASP B CA 1
ATOM 1483 C C . ASP B 1 58 ? -5.582 -25.156 -14.992 1 94.75 58 ASP B C 1
ATOM 1485 O O . ASP B 1 58 ? -6.094 -26.266 -15.031 1 94.75 58 ASP B O 1
ATOM 1489 N N . TYR B 1 59 ? -5.285 -24.516 -16.047 1 95.5 59 TYR B N 1
ATOM 1490 C CA . TYR B 1 59 ? -5.449 -25.109 -17.375 1 95.5 59 TYR B CA 1
ATOM 1491 C C . TYR B 1 59 ? -4.512 -26.297 -17.562 1 95.5 59 TYR B C 1
ATOM 1493 O O . TYR B 1 59 ? -4.93 -27.359 -18.016 1 95.5 59 TYR B O 1
ATOM 1501 N N . VAL B 1 60 ? -3.277 -26.109 -17.203 1 95.19 60 VAL B N 1
ATOM 1502 C CA . VAL B 1 60 ? -2.256 -27.141 -17.344 1 95.19 60 VAL B CA 1
ATOM 1503 C C . VAL B 1 60 ? -2.619 -28.344 -16.484 1 95.19 60 VAL B C 1
ATOM 1505 O O . VAL B 1 60 ? -2.412 -29.484 -16.891 1 95.19 60 VAL B O 1
ATOM 1508 N N . LEU B 1 61 ? -3.221 -28 -15.336 1 95.94 61 LEU B N 1
ATOM 1509 C CA . LEU B 1 61 ? -3.51 -29.062 -14.375 1 95.94 61 LEU B CA 1
ATOM 1510 C C . LEU B 1 61 ? -4.973 -29.484 -14.461 1 95.94 61 LEU B C 1
ATOM 1512 O O . LEU B 1 61 ? -5.512 -30.062 -13.516 1 95.94 61 LEU B O 1
ATOM 1516 N N . ALA B 1 62 ? -5.555 -29.25 -15.617 1 95.12 62 ALA B N 1
ATOM 1517 C CA . ALA B 1 62 ? -6.992 -29.453 -15.758 1 95.12 62 ALA B CA 1
ATOM 1518 C C . ALA B 1 62 ? -7.359 -30.922 -15.578 1 95.12 62 ALA B C 1
ATOM 1520 O O . ALA B 1 62 ? -8.367 -31.25 -14.953 1 95.12 62 ALA B O 1
ATOM 1521 N N . LYS B 1 63 ? -6.578 -31.797 -16.109 1 95.44 63 LYS B N 1
ATOM 1522 C CA . LYS B 1 63 ? -6.84 -33.25 -16.031 1 95.44 63 LYS B CA 1
ATOM 1523 C C . LYS B 1 63 ? -6.688 -33.75 -14.602 1 95.44 63 LYS B C 1
ATOM 1525 O O . LYS B 1 63 ? -7.27 -34.781 -14.234 1 95.44 63 LYS B O 1
ATOM 1530 N N . GLN B 1 64 ? -5.953 -33.062 -13.859 1 94.31 64 GLN B N 1
ATOM 1531 C CA . GLN B 1 64 ? -5.695 -33.469 -12.477 1 94.31 64 GLN B CA 1
ATOM 1532 C C . GLN B 1 64 ? -6.535 -32.656 -11.5 1 94.31 64 GLN B C 1
ATOM 1534 O O . GLN B 1 64 ? -6.398 -32.812 -10.281 1 94.31 64 GLN B O 1
ATOM 1539 N N . GLY B 1 65 ? -7.398 -31.844 -12.039 1 91.69 65 GLY B N 1
ATOM 1540 C CA . GLY B 1 65 ? -8.219 -30.969 -11.211 1 91.69 65 GLY B CA 1
ATOM 1541 C C . GLY B 1 65 ? -7.855 -29.5 -11.352 1 91.69 65 GLY B C 1
ATOM 1542 O O . GLY B 1 65 ? -8.211 -28.859 -12.344 1 91.69 65 GLY B O 1
ATOM 1543 N N . SER B 1 66 ? -7.289 -29 -10.391 1 93.62 66 SER B N 1
ATOM 1544 C CA . SER B 1 66 ? -6.801 -27.625 -10.344 1 93.62 66 SER B CA 1
ATOM 1545 C C . SER B 1 66 ? -5.504 -27.531 -9.547 1 93.62 66 SER B C 1
ATOM 1547 O O . SER B 1 66 ? -5.07 -28.516 -8.938 1 93.62 66 SER B O 1
ATOM 1549 N N . LEU B 1 67 ? -4.957 -26.453 -9.672 1 95.5 67 LEU B N 1
ATOM 1550 C CA . LEU B 1 67 ? -3.766 -26.219 -8.867 1 95.5 67 LEU B CA 1
ATOM 1551 C C . LEU B 1 67 ? -4.02 -26.562 -7.406 1 95.5 67 LEU B C 1
ATOM 1553 O O . LEU B 1 67 ? -3.258 -27.328 -6.805 1 95.5 67 LEU B O 1
ATOM 1557 N N . CYS B 1 68 ? -5.047 -26.031 -6.922 1 93.94 68 CYS B N 1
ATOM 1558 C CA . CYS B 1 68 ? -5.355 -26.328 -5.527 1 93.94 68 CYS B CA 1
ATOM 1559 C C . CYS B 1 68 ? -5.656 -27.812 -5.336 1 93.94 68 CYS B C 1
ATOM 1561 O O . CYS B 1 68 ? -5.355 -28.375 -4.285 1 93.94 68 CYS B O 1
ATOM 1563 N N . GLY B 1 69 ? -6.254 -28.422 -6.336 1 93.81 69 GLY B N 1
ATOM 1564 C CA . GLY B 1 69 ? -6.539 -29.844 -6.281 1 93.81 69 GLY B CA 1
ATOM 1565 C C . GLY B 1 69 ? -5.293 -30.703 -6.137 1 93.81 69 GLY B C 1
ATOM 1566 O O . GLY B 1 69 ? -5.211 -31.547 -5.242 1 93.81 69 GLY B O 1
ATOM 1567 N N . VAL B 1 70 ? -4.414 -30.359 -6.949 1 94.19 70 VAL B N 1
ATOM 1568 C CA . VAL B 1 70 ? -3.209 -31.188 -6.949 1 94.19 70 VAL B CA 1
ATOM 1569 C C . VAL B 1 70 ? -2.402 -30.922 -5.676 1 94.19 70 VAL B C 1
ATOM 1571 O O . VAL B 1 70 ? -1.684 -31.812 -5.199 1 94.19 70 VAL B O 1
ATOM 1574 N N . LEU B 1 71 ? -2.549 -29.734 -5.133 1 93.56 71 LEU B N 1
ATOM 1575 C CA . LEU B 1 71 ? -1.821 -29.375 -3.922 1 93.56 71 LEU B CA 1
ATOM 1576 C C . LEU B 1 71 ? -2.615 -29.75 -2.678 1 93.56 71 LEU B C 1
ATOM 1578 O O . LEU B 1 71 ? -2.172 -29.516 -1.553 1 93.56 71 LEU B O 1
ATOM 1582 N N . ASN B 1 72 ? -3.82 -30.391 -2.887 1 93.38 72 ASN B N 1
ATOM 1583 C CA . ASN B 1 72 ? -4.695 -30.828 -1.807 1 93.38 72 ASN B CA 1
ATOM 1584 C C . ASN B 1 72 ? -5.082 -29.672 -0.886 1 93.38 72 ASN B C 1
ATOM 1586 O O . ASN B 1 72 ? -5.066 -29.812 0.338 1 93.38 72 ASN B O 1
ATOM 1590 N N . LEU B 1 73 ? -5.172 -28.531 -1.431 1 90.56 73 LEU B N 1
ATOM 1591 C CA . LEU B 1 73 ? -5.637 -27.359 -0.707 1 90.56 73 LEU B CA 1
ATOM 1592 C C . LEU B 1 73 ? -7.129 -27.125 -0.926 1 90.56 73 LEU B C 1
ATOM 1594 O O . LEU B 1 73 ? -7.633 -27.328 -2.033 1 90.56 73 LEU B O 1
ATOM 1598 N N . THR B 1 74 ? -7.84 -26.828 0.234 1 87.38 74 THR B N 1
ATOM 1599 C CA . THR B 1 74 ? -9.273 -26.578 0.12 1 87.38 74 THR B CA 1
ATOM 1600 C C . THR B 1 74 ? -9.68 -25.359 0.93 1 87.38 74 THR B C 1
ATOM 1602 O O . THR B 1 74 ? -8.961 -24.938 1.839 1 87.38 74 THR B O 1
ATOM 1605 N N . GLY B 1 75 ? -10.742 -24.828 0.501 1 86.06 75 GLY B N 1
ATOM 1606 C CA . GLY B 1 75 ? -11.289 -23.688 1.235 1 86.06 75 GLY B CA 1
ATOM 1607 C C . GLY B 1 75 ? -10.328 -22.516 1.332 1 86.06 75 GLY B C 1
ATOM 1608 O O . GLY B 1 75 ? -9.805 -22.062 0.318 1 86.06 75 GLY B O 1
ATOM 1609 N N . ASN B 1 76 ? -9.992 -22.109 2.559 1 83.19 76 ASN B N 1
ATOM 1610 C CA . ASN B 1 76 ? -9.188 -20.922 2.811 1 83.19 76 ASN B CA 1
ATOM 1611 C C . ASN B 1 76 ? -7.703 -21.172 2.568 1 83.19 76 ASN B C 1
ATOM 1613 O O . ASN B 1 76 ? -6.914 -20.234 2.471 1 83.19 76 ASN B O 1
ATOM 1617 N N . ALA B 1 77 ? -7.441 -22.453 2.412 1 87.94 77 ALA B N 1
ATOM 1618 C CA . ALA B 1 77 ? -6.043 -22.797 2.168 1 87.94 77 ALA B CA 1
ATOM 1619 C C . ALA B 1 77 ? -5.676 -22.594 0.7 1 87.94 77 ALA B C 1
ATOM 1621 O O . ALA B 1 77 ? -4.5 -22.469 0.358 1 87.94 77 ALA B O 1
ATOM 1622 N N . CYS B 1 78 ? -6.742 -22.656 -0.144 1 91.75 78 CYS B N 1
ATOM 1623 C CA . CYS B 1 78 ? -6.531 -22.391 -1.561 1 91.75 78 CYS B CA 1
ATOM 1624 C C . CYS B 1 78 ? -6.625 -20.891 -1.844 1 91.75 78 CYS B C 1
ATOM 1626 O O . CYS B 1 78 ? -7.66 -20.266 -1.6 1 91.75 78 CYS B O 1
ATOM 1628 N N . CYS B 1 79 ? -5.582 -20.359 -2.215 1 85.81 79 CYS B N 1
ATOM 1629 C CA . CYS B 1 79 ? -5.531 -18.938 -2.49 1 85.81 79 CYS B CA 1
ATOM 1630 C C . CYS B 1 79 ? -5.867 -18.641 -3.949 1 85.81 79 CYS B C 1
ATOM 1632 O O . CYS B 1 79 ? -5.059 -18.922 -4.84 1 85.81 79 CYS B O 1
ATOM 1634 N N . PHE B 1 80 ? -7.09 -18.031 -4.133 1 78.31 80 PHE B N 1
ATOM 1635 C CA . PHE B 1 80 ? -7.492 -17.781 -5.512 1 78.31 80 PHE B CA 1
ATOM 1636 C C . PHE B 1 80 ? -8.023 -16.359 -5.672 1 78.31 80 PHE B C 1
ATOM 1638 O O . PHE B 1 80 ? -8.25 -15.891 -6.789 1 78.31 80 PHE B O 1
ATOM 1645 N N . ASN B 1 81 ? -8.164 -15.82 -4.562 1 86.44 81 ASN B N 1
ATOM 1646 C CA . ASN B 1 81 ? -8.688 -14.461 -4.672 1 86.44 81 ASN B CA 1
ATOM 1647 C C . ASN B 1 81 ? -7.699 -13.438 -4.117 1 86.44 81 ASN B C 1
ATOM 1649 O O . ASN B 1 81 ? -7.172 -13.609 -3.018 1 86.44 81 ASN B O 1
ATOM 1653 N N . ILE B 1 82 ? -7.348 -12.484 -4.926 1 93.94 82 ILE B N 1
ATOM 1654 C CA . ILE B 1 82 ? -6.562 -11.312 -4.539 1 93.94 82 ILE B CA 1
ATOM 1655 C C . ILE B 1 82 ? -7.445 -10.07 -4.57 1 93.94 82 ILE B C 1
ATOM 1657 O O . ILE B 1 82 ? -8.062 -9.758 -5.594 1 93.94 82 ILE B O 1
ATOM 1661 N N . SER B 1 83 ? -7.484 -9.352 -3.438 1 95.25 83 SER B N 1
ATOM 1662 C CA . SER B 1 83 ? -8.312 -8.164 -3.328 1 95.25 83 SER B CA 1
ATOM 1663 C C . SER B 1 83 ? -7.938 -7.125 -4.379 1 95.25 83 SER B C 1
ATOM 1665 O O . SER B 1 83 ? -6.777 -7.047 -4.793 1 95.25 83 SER B O 1
ATOM 1667 N N . ASP B 1 84 ? -8.906 -6.418 -4.852 1 96 84 ASP B N 1
ATOM 1668 C CA . ASP B 1 84 ? -8.719 -5.305 -5.777 1 96 84 ASP B CA 1
ATOM 1669 C C . ASP B 1 84 ? -8.828 -3.967 -5.051 1 96 84 ASP B C 1
ATOM 1671 O O . ASP B 1 84 ? -9.836 -3.264 -5.18 1 96 84 ASP B O 1
ATOM 1675 N N . ASN B 1 85 ? -7.707 -3.582 -4.398 1 97.88 85 ASN B N 1
ATOM 1676 C CA . ASN B 1 85 ? -7.777 -2.43 -3.504 1 97.88 85 ASN B CA 1
ATOM 1677 C C . ASN B 1 85 ? -7.293 -1.156 -4.191 1 97.88 85 ASN B C 1
ATOM 1679 O O . ASN B 1 85 ? -7.285 -0.083 -3.588 1 97.88 85 ASN B O 1
ATOM 1683 N N . GLY B 1 86 ? -6.855 -1.287 -5.414 1 98.19 86 GLY B N 1
ATOM 1684 C CA . GLY B 1 86 ? -6.27 -0.157 -6.117 1 98.19 86 GLY B CA 1
ATOM 1685 C C . GLY B 1 86 ? -7.172 1.062 -6.148 1 98.19 86 GLY B C 1
ATOM 1686 O O . GLY B 1 86 ? -6.734 2.174 -5.852 1 98.19 86 GLY B O 1
ATOM 1687 N N . GLU B 1 87 ? -8.414 0.844 -6.457 1 98.19 87 GLU B N 1
ATOM 1688 C CA . GLU B 1 87 ? -9.344 1.962 -6.555 1 98.19 87 GLU B CA 1
ATOM 1689 C C . GLU B 1 87 ? -9.57 2.619 -5.195 1 98.19 87 GLU B C 1
ATOM 1691 O O . GLU B 1 87 ? -9.594 3.846 -5.09 1 98.19 87 GLU B O 1
ATOM 1696 N N . ALA B 1 88 ? -9.781 1.812 -4.188 1 98.38 88 ALA B N 1
ATOM 1697 C CA . ALA B 1 88 ? -9.969 2.344 -2.842 1 98.38 88 ALA B CA 1
ATOM 1698 C C . ALA B 1 88 ? -8.766 3.186 -2.416 1 98.38 88 ALA B C 1
ATOM 1700 O O . ALA B 1 88 ? -8.93 4.242 -1.799 1 98.38 88 ALA B O 1
ATOM 1701 N N . ILE B 1 89 ? -7.523 2.787 -2.705 1 98.56 89 ILE B N 1
ATOM 1702 C CA . ILE B 1 89 ? -6.305 3.514 -2.373 1 98.56 89 ILE B CA 1
ATOM 1703 C C . ILE B 1 89 ? -6.27 4.844 -3.123 1 98.56 89 ILE B C 1
ATOM 1705 O O . ILE B 1 89 ? -5.906 5.875 -2.557 1 98.56 89 ILE B O 1
ATOM 1709 N N . ARG B 1 90 ? -6.688 4.848 -4.375 1 98.19 90 ARG B N 1
ATOM 1710 C CA . ARG B 1 90 ? -6.707 6.074 -5.168 1 98.19 90 ARG B CA 1
ATOM 1711 C C . ARG B 1 90 ? -7.711 7.074 -4.605 1 98.19 90 ARG B C 1
ATOM 1713 O O . ARG B 1 90 ? -7.453 8.281 -4.594 1 98.19 90 ARG B O 1
ATOM 1720 N N . VAL B 1 91 ? -8.836 6.574 -4.184 1 97.62 91 VAL B N 1
ATOM 1721 C CA . VAL B 1 91 ? -9.852 7.438 -3.592 1 97.62 91 VAL B CA 1
ATOM 1722 C C . VAL B 1 91 ? -9.305 8.086 -2.322 1 97.62 91 VAL B C 1
ATOM 1724 O O . VAL B 1 91 ? -9.492 9.281 -2.096 1 97.62 91 VAL B O 1
ATOM 1727 N N . LEU B 1 92 ? -8.586 7.266 -1.522 1 97.38 92 LEU B N 1
ATOM 1728 C CA . LEU B 1 92 ? -7.984 7.801 -0.306 1 97.38 92 LEU B CA 1
ATOM 1729 C C . LEU B 1 92 ? -6.914 8.836 -0.638 1 97.38 92 LEU B C 1
ATOM 1731 O O . LEU B 1 92 ? -6.812 9.867 0.032 1 97.38 92 LEU B O 1
ATOM 1735 N N . ALA B 1 93 ? -6.09 8.609 -1.639 1 97.12 93 ALA B N 1
ATOM 1736 C CA . ALA B 1 93 ? -5.078 9.562 -2.094 1 97.12 93 ALA B CA 1
ATOM 1737 C C . ALA B 1 93 ? -5.719 10.875 -2.525 1 97.12 93 ALA B C 1
ATOM 1739 O O . ALA B 1 93 ? -5.207 11.953 -2.211 1 97.12 93 ALA B O 1
ATOM 1740 N N . THR B 1 94 ? -6.828 10.812 -3.227 1 95.31 94 THR B N 1
ATOM 1741 C CA . THR B 1 94 ? -7.535 12 -3.693 1 95.31 94 THR B CA 1
ATOM 1742 C C . THR B 1 94 ? -8.102 12.789 -2.518 1 95.31 94 THR B C 1
ATOM 1744 O O . THR B 1 94 ? -8.078 14.023 -2.52 1 95.31 94 THR B O 1
ATOM 1747 N N . LYS B 1 95 ? -8.625 12.07 -1.542 1 92.56 95 LYS B N 1
ATOM 1748 C CA . LYS B 1 95 ? -9.164 12.703 -0.343 1 92.56 95 LYS B CA 1
ATOM 1749 C C . LYS B 1 95 ? -8.094 13.523 0.379 1 92.56 95 LYS B C 1
ATOM 1751 O O . LYS B 1 95 ? -8.383 14.594 0.919 1 92.56 95 LYS B O 1
ATOM 1756 N N . MET B 1 96 ? -6.867 13.102 0.366 1 91.88 96 MET B N 1
ATOM 1757 C CA . MET B 1 96 ? -5.758 13.797 1.007 1 91.88 96 MET B CA 1
ATOM 1758 C C . MET B 1 96 ? -5.477 15.125 0.314 1 91.88 96 MET B C 1
ATOM 1760 O O . MET B 1 96 ? -5.145 16.109 0.971 1 91.88 96 MET B O 1
ATOM 1764 N N . GLU B 1 97 ? -5.645 15.078 -0.973 1 87.19 97 GLU B N 1
ATOM 1765 C CA . GLU B 1 97 ? -5.309 16.266 -1.758 1 87.19 97 GLU B CA 1
ATOM 1766 C C . GLU B 1 97 ? -6.449 17.266 -1.75 1 87.19 97 GLU B C 1
ATOM 1768 O O . GLU B 1 97 ? -6.223 18.469 -1.888 1 87.19 97 GLU B O 1
ATOM 1773 N N . SER B 1 98 ? -7.703 16.812 -1.776 1 74.56 98 SER B N 1
ATOM 1774 C CA . SER B 1 98 ? -8.859 17.703 -1.842 1 74.56 98 SER B CA 1
ATOM 1775 C C . SER B 1 98 ? -8.969 18.562 -0.578 1 74.56 98 SER B C 1
ATOM 1777 O O . SER B 1 98 ? -9.586 19.625 -0.595 1 74.56 98 SER B O 1
ATOM 1779 N N . GLN B 1 99 ? -8.445 18.219 0.542 1 61.34 99 GLN B N 1
ATOM 1780 C CA . GLN B 1 99 ? -8.477 19.062 1.728 1 61.34 99 GLN B CA 1
ATOM 1781 C C . GLN B 1 99 ? -7.676 20.344 1.506 1 61.34 99 GLN B C 1
ATOM 1783 O O . GLN B 1 99 ? -7.914 21.359 2.17 1 61.34 99 GLN B O 1
ATOM 1788 N N . LYS B 1 100 ? -6.82 20.297 0.469 1 53.22 100 LYS B N 1
ATOM 1789 C CA . LYS B 1 100 ? -6.176 21.531 0.033 1 53.22 100 LYS B CA 1
ATOM 1790 C C . LYS B 1 100 ? -7.207 22.547 -0.439 1 53.22 100 LYS B C 1
ATOM 1792 O O . LYS B 1 100 ? -7.082 23.75 -0.158 1 53.22 100 LYS B O 1
ATOM 1797 N N . ALA B 1 101 ? -8.258 22.078 -1.232 1 46.25 101 ALA B N 1
ATOM 1798 C CA . ALA B 1 101 ? -9.242 22.984 -1.802 1 46.25 101 ALA B CA 1
ATOM 1799 C C . ALA B 1 101 ? -10.148 23.562 -0.717 1 46.25 101 ALA B C 1
ATOM 1801 O O . ALA B 1 101 ? -10.555 24.719 -0.786 1 46.25 101 ALA B O 1
ATOM 1802 N N . LYS B 1 102 ? -10.578 22.859 0.229 1 47.34 102 LYS B N 1
ATOM 1803 C CA . LYS B 1 102 ? -11.492 23.469 1.192 1 47.34 102 LYS B CA 1
ATOM 1804 C C . LYS B 1 102 ? -10.773 24.516 2.035 1 47.34 102 LYS B C 1
ATOM 1806 O O . LYS B 1 102 ? -11.367 25.531 2.424 1 47.34 102 LYS B O 1
ATOM 1811 N N . SER B 1 103 ? -9.594 24.203 2.262 1 42.78 103 SER B N 1
ATOM 1812 C CA . SER B 1 103 ? -8.859 25.234 2.986 1 42.78 103 SER B CA 1
ATOM 1813 C C . SER B 1 103 ? -8.625 26.469 2.111 1 42.78 103 SER B C 1
ATOM 1815 O O . SER B 1 103 ? -8.664 27.594 2.598 1 42.78 103 SER B O 1
ATOM 1817 N N . THR B 1 104 ? -8.508 26.188 0.863 1 39.38 104 THR B N 1
ATOM 1818 C CA . THR B 1 104 ? -8.312 27.312 -0.054 1 39.38 104 THR B CA 1
ATOM 1819 C C . THR B 1 104 ? -9.641 28.016 -0.321 1 39.38 104 THR B C 1
ATOM 1821 O O . THR B 1 104 ? -9.648 29.188 -0.726 1 39.38 104 THR B O 1
ATOM 1824 N N . TRP B 1 105 ? -10.75 27.328 -0.281 1 35.88 105 TRP B N 1
ATOM 1825 C CA . TRP B 1 105 ? -12 28.047 -0.552 1 35.88 105 TRP B CA 1
ATOM 1826 C C . TRP B 1 105 ? -12.258 29.109 0.503 1 35.88 105 TRP B C 1
ATOM 1828 O O . TRP B 1 105 ? -12.656 30.234 0.175 1 35.88 105 TRP B O 1
ATOM 1838 N N . LYS B 1 106 ? -12.07 28.906 1.802 1 37.81 106 LYS B N 1
ATOM 1839 C CA . LYS B 1 106 ? -12.344 30.016 2.713 1 37.81 106 LYS B CA 1
ATOM 1840 C C . LYS B 1 106 ? -11.391 31.172 2.473 1 37.81 106 LYS B C 1
ATOM 1842 O O . LYS B 1 106 ? -11.734 32.344 2.73 1 37.81 106 LYS B O 1
ATOM 1847 N N . THR B 1 107 ? -10.32 30.812 1.909 1 35.75 107 THR B N 1
ATOM 1848 C CA . THR B 1 107 ? -9.445 31.953 1.614 1 35.75 107 THR B CA 1
ATOM 1849 C C . THR B 1 107 ? -10.008 32.781 0.462 1 35.75 107 THR B C 1
ATOM 1851 O O . THR B 1 107 ? -9.672 33.969 0.316 1 35.75 107 THR B O 1
ATOM 1854 N N . ASN B 1 108 ? -10.844 32.125 -0.397 1 35.12 108 ASN B N 1
ATOM 1855 C CA . ASN B 1 108 ? -11.398 32.969 -1.461 1 35.12 108 ASN B CA 1
ATOM 1856 C C . ASN B 1 108 ? -12.477 33.906 -0.932 1 35.12 108 ASN B C 1
ATOM 1858 O O . ASN B 1 108 ? -12.742 34.938 -1.532 1 35.12 108 ASN B O 1
ATOM 1862 N N . ARG B 1 109 ? -13.219 33.5 0.058 1 32.59 109 ARG B N 1
ATOM 1863 C CA . ARG B 1 109 ? -14.172 34.5 0.523 1 32.59 109 ARG B CA 1
ATOM 1864 C C . ARG B 1 109 ? -13.445 35.688 1.128 1 32.59 109 ARG B C 1
ATOM 1866 O O . ARG B 1 109 ? -14.008 36.781 1.217 1 32.59 109 ARG B O 1
ATOM 1873 N N . LEU B 1 110 ? -12.227 35.469 1.737 1 33.22 110 LEU B N 1
ATOM 1874 C CA . LEU B 1 110 ? -11.516 36.656 2.18 1 33.22 110 LEU B CA 1
ATOM 1875 C C . LEU B 1 110 ? -11.039 37.469 0.986 1 33.22 110 LEU B C 1
ATOM 1877 O O . LEU B 1 110 ? -10.406 38.531 1.158 1 33.22 110 LEU B O 1
ATOM 1881 N N . GLU B 1 111 ? -11.086 36.844 -0.208 1 33.66 111 GLU B N 1
ATOM 1882 C CA . GLU B 1 111 ? -10.633 37.719 -1.285 1 33.66 111 GLU B CA 1
ATOM 1883 C C . GLU B 1 111 ? -11.523 38.969 -1.413 1 33.66 111 GLU B C 1
ATOM 1885 O O . GLU B 1 111 ? -11.273 39.844 -2.246 1 33.66 111 GLU B O 1
ATOM 1890 N N . LYS B 1 112 ? -12.75 39.031 -1.154 1 32.41 112 LYS B N 1
ATOM 1891 C CA . LYS B 1 112 ? -13.312 40.312 -1.543 1 32.41 112 LYS B CA 1
ATOM 1892 C C . LYS B 1 112 ? -12.734 41.438 -0.693 1 32.41 112 LYS B C 1
ATOM 1894 O O . LYS B 1 112 ? -13.008 42.625 -0.944 1 32.41 112 LYS B O 1
ATOM 1899 N N . GLY B 1 113 ? -12.664 41.344 0.612 1 29.88 113 GLY B N 1
ATOM 1900 C CA . GLY B 1 113 ? -12.156 42.594 1.14 1 29.88 113 GLY B CA 1
ATOM 1901 C C . GLY B 1 113 ? -10.719 42.875 0.755 1 29.88 113 GLY B C 1
ATOM 1902 O O . GLY B 1 113 ? -10.023 41.969 0.257 1 29.88 113 GLY B O 1
ATOM 1903 N N . GLY B 1 114 ? -9.961 44.031 1.207 1 29.69 114 GLY B N 1
ATOM 1904 C CA . GLY B 1 114 ? -8.758 44.688 0.694 1 29.69 114 GLY B CA 1
ATOM 1905 C C . GLY B 1 114 ? -7.605 43.719 0.497 1 29.69 114 GLY B C 1
ATOM 1906 O O . GLY B 1 114 ? -7.809 42.594 0.064 1 29.69 114 GLY B O 1
ATOM 1907 N N . LYS B 1 115 ? -6.344 43.969 1.093 1 29.78 115 LYS B N 1
ATOM 1908 C CA . LYS B 1 115 ? -4.91 43.906 0.815 1 29.78 115 LYS B CA 1
ATOM 1909 C C . LYS B 1 115 ? -4.387 42.5 0.962 1 29.78 115 LYS B C 1
ATOM 1911 O O . LYS B 1 115 ? -3.303 42.156 0.471 1 29.78 115 LYS B O 1
ATOM 1916 N N . CYS B 1 116 ? -4.824 41.656 1.946 1 27.31 116 CYS B N 1
ATOM 1917 C CA . CYS B 1 116 ? -3.717 40.75 2.24 1 27.31 116 CYS B CA 1
ATOM 1918 C C . CYS B 1 116 ? -3.51 39.75 1.108 1 27.31 116 CYS B C 1
ATOM 1920 O O . CYS B 1 116 ? -4.199 38.75 1.042 1 27.31 116 CYS B O 1
ATOM 1922 N N . GLU B 1 117 ? -3.58 40.031 -0.228 1 30.75 117 GLU B N 1
ATOM 1923 C CA . GLU B 1 117 ? -3.082 39.469 -1.474 1 30.75 117 GLU B CA 1
ATOM 1924 C C . GLU B 1 117 ? -1.84 38.594 -1.231 1 30.75 117 GLU B C 1
ATOM 1926 O O . GLU B 1 117 ? -1.407 37.844 -2.115 1 30.75 117 GLU B O 1
ATOM 1931 N N . GLU B 1 118 ? -1.04 38.969 -0.232 1 30.17 118 GLU B N 1
ATOM 1932 C CA . GLU B 1 118 ? 0.349 38.531 -0.152 1 30.17 118 GLU B CA 1
ATOM 1933 C C . GLU B 1 118 ? 0.438 37.031 0.147 1 30.17 118 GLU B C 1
ATOM 1935 O O . GLU B 1 118 ? 1.37 36.344 -0.298 1 30.17 118 GLU B O 1
ATOM 1940 N N . GLY B 1 119 ? -0.542 36.531 0.989 1 33.41 119 GLY B N 1
ATOM 1941 C CA . GLY B 1 119 ? -0.225 35.188 1.438 1 33.41 119 GLY B CA 1
ATOM 1942 C C . GLY B 1 119 ? -0.432 34.125 0.365 1 33.41 119 GLY B C 1
ATOM 1943 O O . GLY B 1 119 ? 0.109 33.031 0.456 1 33.41 119 GLY B O 1
ATOM 1944 N N . LYS B 1 120 ? -1.404 34.344 -0.474 1 38.62 120 LYS B N 1
ATOM 1945 C CA . LYS B 1 120 ? -1.673 33.375 -1.52 1 38.62 120 LYS B CA 1
ATOM 1946 C C . LYS B 1 120 ? -0.534 33.312 -2.533 1 38.62 120 LYS B C 1
ATOM 1948 O O . LYS B 1 120 ? -0.28 32.281 -3.141 1 38.62 120 LYS B O 1
ATOM 1953 N N . ARG B 1 121 ? -0.019 34.469 -3.016 1 33.78 121 ARG B N 1
ATOM 1954 C CA . ARG B 1 121 ? 1.059 34.594 -3.994 1 33.78 121 ARG B CA 1
ATOM 1955 C C . ARG B 1 121 ? 2.295 33.812 -3.537 1 33.78 121 ARG B C 1
ATOM 1957 O O . ARG B 1 121 ? 2.992 33.219 -4.352 1 33.78 121 ARG B O 1
ATOM 1964 N N . LEU B 1 122 ? 2.518 33.906 -2.244 1 32.84 122 LEU B N 1
ATOM 1965 C CA . LEU B 1 122 ? 3.719 33.219 -1.783 1 32.84 122 LEU B CA 1
ATOM 1966 C C . LEU B 1 122 ? 3.535 31.688 -1.843 1 32.84 122 LEU B C 1
ATOM 1968 O O . LEU B 1 122 ? 4.473 30.969 -2.174 1 32.84 122 LEU B O 1
ATOM 1972 N N . PHE B 1 123 ? 2.33 31.25 -1.55 1 36.84 123 PHE B N 1
ATOM 1973 C CA . PHE B 1 123 ? 2.24 29.797 -1.571 1 36.84 123 PHE B CA 1
ATOM 1974 C C . PHE B 1 123 ? 2.186 29.266 -3.004 1 36.84 123 PHE B C 1
ATOM 1976 O O . PHE B 1 123 ? 2.869 28.297 -3.346 1 36.84 123 PHE B O 1
ATOM 1983 N N . SER B 1 124 ? 1.4 29.672 -3.91 1 35.47 124 SER B N 1
ATOM 1984 C CA . SER B 1 124 ? 1.464 29.25 -5.309 1 35.47 124 SER B CA 1
ATOM 1985 C C . SER B 1 124 ? 2.822 29.578 -5.918 1 35.47 124 SER B C 1
ATOM 1987 O O . SER B 1 124 ? 3.391 28.766 -6.652 1 35.47 124 SER B O 1
ATOM 1989 N N . TYR B 1 125 ? 3.422 30.812 -5.758 1 30.5 125 TYR B N 1
ATOM 1990 C CA . TYR B 1 125 ? 4.766 31.141 -6.219 1 30.5 125 TYR B CA 1
ATOM 1991 C C . TYR B 1 125 ? 5.797 30.203 -5.586 1 30.5 125 TYR B C 1
ATOM 1993 O O . TYR B 1 125 ? 6.789 29.844 -6.223 1 30.5 125 TYR B O 1
ATOM 2001 N N . PHE B 1 126 ? 5.68 29.812 -4.434 1 35.25 126 PHE B N 1
ATOM 2002 C CA . PHE B 1 126 ? 6.625 28.891 -3.814 1 35.25 126 PHE B CA 1
ATOM 2003 C C . PHE B 1 126 ? 6.523 27.5 -4.441 1 35.25 126 PHE B C 1
ATOM 2005 O O . PHE B 1 126 ? 7.539 26.859 -4.699 1 35.25 126 PHE B O 1
ATOM 2012 N N . ILE B 1 127 ? 5.406 27.016 -4.73 1 36.47 127 ILE B N 1
ATOM 2013 C CA . ILE B 1 127 ? 5.348 25.672 -5.32 1 36.47 127 ILE B CA 1
ATOM 2014 C C . ILE B 1 127 ? 5.785 25.734 -6.781 1 36.47 127 ILE B C 1
ATOM 2016 O O . ILE B 1 127 ? 6.48 24.844 -7.266 1 36.47 127 ILE B O 1
ATOM 2020 N N . LEU B 1 128 ? 5.398 26.688 -7.5 1 31.81 128 LEU B N 1
ATOM 2021 C CA . LEU B 1 128 ? 5.922 26.766 -8.859 1 31.81 128 LEU B CA 1
ATOM 2022 C C . LEU B 1 128 ? 7.41 27.094 -8.852 1 31.81 128 LEU B C 1
ATOM 2024 O O . LEU B 1 128 ? 8.086 26.953 -9.883 1 31.81 128 LEU B O 1
ATOM 2028 N N . ARG B 1 129 ? 7.855 27.766 -7.793 1 29.12 129 ARG B N 1
ATOM 2029 C CA . ARG B 1 129 ? 9.297 28.016 -7.781 1 29.12 129 ARG B CA 1
ATOM 2030 C C . ARG B 1 129 ? 10.039 26.906 -7.047 1 29.12 129 ARG B C 1
ATOM 2032 O O . ARG B 1 129 ? 11.266 26.922 -6.969 1 29.12 129 ARG B O 1
ATOM 2039 N N . LEU B 1 130 ? 9.445 25.984 -6.457 1 30.8 130 LEU B N 1
ATOM 2040 C CA . LEU B 1 130 ? 10.266 24.828 -6.121 1 30.8 130 LEU B CA 1
ATOM 2041 C C . LEU B 1 130 ? 10.273 23.812 -7.262 1 30.8 130 LEU B C 1
ATOM 2043 O O . LEU B 1 130 ? 9.266 23.641 -7.957 1 30.8 130 LEU B O 1
#

Sequence (260 aa):
MWILPTRARDPIYNLNRIIRLQAVVELVTNATAQSLRLIAQQLDESRATILQLKMGMDYVLAKQGSLCGVLNLTGNACCFNISDNGEAIRVLATKMESQKAKSTWKTNRLEKGGKCEEGKRLFSYFILRLMWILPTRARDPIYNLNRIIRLQAVVELVTNATAQSLRLIAQQLDESRATILQLKMGMDYVLAKQGSLCGVLNLTGNACCFNISDNGEAIRVLATKMESQKAKSTWKTNRLEKGGKCEEGKRLFSYFILRL

InterPro domains:
  IPR018154 TLV/ENV coat polyprotein [PTHR10424] (18-102)

pLDDT: mean 73.9, std 26.0, range [27.31, 98.69]

Solvent-accessible surface area (backbone atoms only — not comparable to full-atom values): 14669 Å² total; per-residue (Å²): 133,84,76,72,75,78,74,71,73,51,76,63,57,56,50,52,52,50,53,52,51,50,53,51,52,50,50,40,42,46,38,49,25,53,37,40,43,50,50,23,50,36,50,49,37,47,50,53,33,52,52,51,50,51,51,44,43,27,59,74,30,42,92,67,46,28,55,39,52,69,66,71,37,59,73,88,67,35,82,83,78,76,87,82,55,31,63,62,42,40,52,52,24,51,54,52,52,54,54,49,60,58,54,56,54,48,61,66,50,59,72,53,88,81,85,69,58,68,72,42,49,60,51,38,51,52,49,72,67,94,134,85,75,73,74,78,74,70,71,53,66,62,56,58,48,51,52,51,52,52,51,52,51,52,51,51,52,52,47,53,53,49,25,51,50,42,42,53,49,23,50,51,50,48,55,50,51,54,52,52,53,51,49,51,51,49,47,27,57,74,30,42,93,66,51,26,50,39,50,69,67,71,36,57,74,87,68,36,63,82,70,61,70,83,50,30,62,62,30,40,53,37,27,48,55,49,54,51,56,55,51,60,61,48,48,60,52,52,67,57,55,73,52,89,75,85,63,59,67,60,51,51,52,58,50,44,56,74,67,95

Organism: Podarcis muralis (NCBI:txid64176)

Radius of gyration: 27.44 Å; Cα contacts (8 Å, |Δi|>4): 181; chains: 2; bounding box: 35×96×59 Å

Secondary structure (DSSP, 8-state):
---------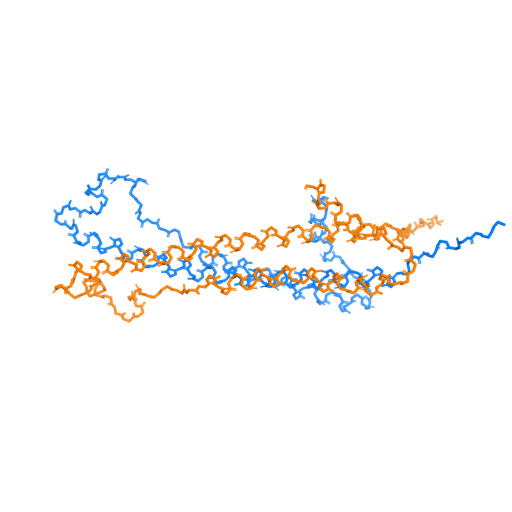-HHHHHHHHHHHHHHHHHHHHHHHHHHHHHHHHHHHHHHHHHHHHHHHHHHTGGG--HHHHTT--GGGS-------HHHHHHHHHHHHHHHHHHHHHHHHTTSSS---HHHHHHHHHHHH-/----------HHHHHHHHHHHHHHHHHHHHHHHHHHHHHHHHHHHHHHHHHHHHHHHHHHTGGG--HHHHTT--GGGS-------HHHHHHHHHHHHHHHHHHHHHHHHTTSSSSTTHHHHHHHHHHHH-